Protein AF-A0A1D1VHW1-F1 (afdb_monomer_lite)

Organism: Ramazzottius varieornatus (NCBI:txid947166)

Radius of gyration: 21.71 Å; chains: 1; bounding box: 51×46×64 Å

Sequence (242 aa):
MSKKMPEGGLAEHAKSSCIQTLQPAMPLALEVLYVRNVVSADLQPKVAMMVDDIKAGFAELLREPTWMDNVTISLVLRALFDPDSVLRVWWTNATTQAFVQPAQGFVDQCATFCVPEGCLNGELTLGENIADNGGIKAAYKVAINNQNTDTLSSIESAHQEFEVSLPGFPDLSAEQMFFLSAGHIWCGSYRTDVQQLRLFNNVSSPPKYRVNGPLSNMPEFAEAFNCPLGSNMNPAKKISVW

InterPro domains:
  IPR000718 Peptidase M13 [PS51885] (1-242)
  IPR000718 Peptidase M13 [PTHR11733] (81-237)
  IPR008753 Peptidase M13, N-terminal domain [PF05649] (15-73)
  IPR018497 Peptidase M13, C-terminal domain [PF01431] (81-239)
  IPR024079 Metallopeptidase, catalytic domain superfamily [G3DSA:3.40.390.10] (77-242)
  IPR042089 Peptidase M13, domain 2 [G3DSA:1.10.1380.10] (6-76)

Secondary structure (DSSP, 8-state):
---PPPTTHHHHHHHHHHHHHHHHHSHHHHHHHHHHHHS-TTHHHHHHHHHHHHHHHHHHHTTS-TTS-HHHHHHHHHHHH-TT---S--S-HHHHHHHHHHHHHHHHHHHT-EETTEE--HHHHHHHHHHHHHHHHHHHIIIIIGGGSGGGGGGTTTTT-TT---TT-TT--HHHHHHHHHHHTT-----HHHHHHHHHH-SSPPHHHHHHHHHHT-HHHHHHTTPPTTSTTS-SS-----

Foldseek 3Di:
DDDDDPPVVVVVVVVVVVCVVCCVVPVPVVVVVCCVPPNDPVVVVVVVLVLVLLLVLLLVVLPPDPQADPQLSVLVNCCSVPVVDDDPDRGDPSSVVSLVVLLVVQQVLQQPDADPLGGARSVLQSVVLQVLQSSLSSVCCSQPVCLPPCSCVVPVVCNVPQCPCDVVRNPAHSLRVSLVVVLVVLPDDDDSVVVNVCSVHPNHDRSVCSNQLNQLLDPSSCVRVVPDECPSSPDPDHGHSD

pLDDT: mean 85.25, std 16.89, range [34.47, 98.06]

Structure (mmCIF, N/CA/C/O backbone):
data_AF-A0A1D1VHW1-F1
#
_entry.id   AF-A0A1D1VHW1-F1
#
loop_
_atom_site.group_PDB
_atom_site.id
_atom_site.type_symbol
_atom_site.label_atom_id
_atom_site.label_alt_id
_atom_site.label_comp_id
_atom_site.label_asym_id
_atom_site.label_entity_id
_atom_site.label_seq_id
_atom_site.pdbx_PDB_ins_code
_atom_site.Cartn_x
_atom_site.Cartn_y
_atom_site.Cartn_z
_atom_site.occupancy
_atom_site.B_iso_or_equiv
_atom_site.auth_seq_id
_atom_site.auth_comp_id
_atom_site.auth_asym_id
_atom_site.auth_atom_id
_atom_site.pdbx_PDB_model_num
ATOM 1 N N . MET A 1 1 ? 11.199 -17.681 -38.580 1.00 34.47 1 MET A N 1
ATOM 2 C CA . MET A 1 1 ? 12.330 -16.771 -38.862 1.00 34.47 1 MET A CA 1
ATOM 3 C C . MET A 1 1 ? 12.962 -16.384 -37.533 1.00 34.47 1 MET A C 1
ATOM 5 O O . MET A 1 1 ? 12.359 -15.613 -36.797 1.00 34.47 1 MET A O 1
ATOM 9 N N . SER A 1 2 ? 14.106 -16.976 -37.177 1.00 38.62 2 SER A N 1
ATOM 10 C CA . SER A 1 2 ? 14.845 -16.593 -35.967 1.00 38.62 2 SER A CA 1
ATOM 11 C C . SER A 1 2 ? 15.300 -15.146 -36.089 1.00 38.62 2 SER A C 1
ATOM 13 O O . SER A 1 2 ? 16.128 -14.831 -36.944 1.00 38.62 2 SER A O 1
ATOM 15 N N . LYS A 1 3 ? 14.772 -14.262 -35.239 1.00 45.34 3 LYS A N 1
ATOM 16 C CA . LYS A 1 3 ? 15.394 -12.957 -35.011 1.00 45.34 3 LYS A CA 1
ATOM 17 C C . LYS A 1 3 ? 16.774 -13.224 -34.407 1.00 45.34 3 LYS A C 1
ATOM 19 O O . LYS A 1 3 ? 16.866 -13.696 -33.277 1.00 45.34 3 LYS A O 1
ATOM 24 N N . LYS A 1 4 ? 17.837 -12.972 -35.178 1.00 43.81 4 LYS A N 1
ATOM 25 C CA . LYS A 1 4 ? 19.200 -12.871 -34.644 1.00 43.81 4 LYS A CA 1
ATOM 26 C C . LYS A 1 4 ? 19.188 -11.816 -33.534 1.00 43.81 4 LYS A C 1
ATOM 28 O O . LYS A 1 4 ? 18.706 -10.706 -33.761 1.00 43.81 4 LYS A O 1
ATOM 33 N N . MET A 1 5 ? 19.690 -12.172 -32.352 1.00 45.47 5 MET A N 1
ATOM 34 C CA . MET A 1 5 ? 19.997 -11.191 -31.310 1.00 45.47 5 MET A CA 1
ATOM 35 C C . MET A 1 5 ? 21.045 -10.204 -31.855 1.00 45.47 5 MET A C 1
ATOM 37 O O . MET A 1 5 ? 21.988 -10.654 -32.511 1.00 45.47 5 MET A O 1
ATOM 41 N N . PRO A 1 6 ? 20.895 -8.888 -31.622 1.00 48.75 6 PRO A N 1
ATOM 42 C CA . PRO A 1 6 ? 21.901 -7.905 -32.017 1.00 48.75 6 PRO A CA 1
ATOM 43 C C . PRO A 1 6 ? 23.235 -8.198 -31.315 1.00 48.75 6 PRO A C 1
ATOM 45 O O . PRO A 1 6 ? 23.253 -8.620 -30.160 1.00 48.75 6 PRO A O 1
ATOM 48 N N . GLU A 1 7 ? 24.351 -7.974 -32.011 1.00 49.06 7 GLU A N 1
ATOM 49 C CA . GLU A 1 7 ? 25.700 -8.428 -31.624 1.00 49.06 7 GLU A CA 1
ATOM 50 C C . GLU A 1 7 ? 26.223 -7.850 -30.287 1.00 49.06 7 GLU A C 1
ATOM 52 O O . GLU A 1 7 ? 27.135 -8.419 -29.695 1.00 49.06 7 GLU A O 1
ATOM 57 N N . GLY A 1 8 ? 25.597 -6.800 -29.735 1.00 50.12 8 GLY A N 1
ATOM 58 C CA . GLY A 1 8 ? 25.861 -6.294 -28.373 1.00 50.12 8 GLY A CA 1
ATOM 59 C C . GLY A 1 8 ? 25.080 -7.000 -27.252 1.00 50.12 8 GLY A C 1
ATOM 60 O O . GLY A 1 8 ? 25.497 -6.985 -26.095 1.00 50.12 8 GLY A O 1
ATOM 61 N N . GLY A 1 9 ? 23.980 -7.679 -27.585 1.00 49.22 9 GLY A N 1
ATOM 62 C CA . GLY A 1 9 ? 23.096 -8.321 -26.612 1.00 49.22 9 GLY A CA 1
ATOM 63 C C . GLY A 1 9 ? 23.687 -9.580 -25.983 1.00 49.22 9 GLY A C 1
ATOM 64 O O . GLY A 1 9 ? 23.347 -9.904 -24.854 1.00 49.22 9 GLY A O 1
ATOM 65 N N . LEU A 1 10 ? 24.603 -10.281 -26.663 1.00 48.94 10 LEU A N 1
ATOM 66 C CA . LEU A 1 10 ? 25.228 -11.491 -26.114 1.00 48.94 10 LEU A CA 1
ATOM 67 C C . LEU A 1 10 ? 26.169 -11.178 -24.938 1.00 48.94 10 LEU A C 1
ATOM 69 O O . LEU A 1 10 ? 26.184 -11.908 -23.950 1.00 48.94 10 LEU A O 1
ATOM 73 N N . ALA A 1 11 ? 26.935 -10.087 -25.030 1.00 56.31 11 ALA A N 1
ATOM 74 C CA . ALA A 1 11 ? 27.882 -9.681 -23.993 1.00 56.31 11 ALA A CA 1
ATOM 75 C C . ALA A 1 11 ? 27.173 -9.085 -22.767 1.00 56.31 11 ALA A C 1
ATOM 77 O O . ALA A 1 11 ? 27.555 -9.376 -21.634 1.00 56.31 11 ALA A O 1
ATOM 78 N N . GLU A 1 12 ? 26.118 -8.290 -22.970 1.00 59.72 12 GLU A N 1
ATOM 79 C CA . GLU A 1 12 ? 25.275 -7.807 -21.868 1.00 59.72 12 GLU A CA 1
ATOM 80 C C . GLU A 1 12 ? 24.476 -8.936 -21.214 1.00 59.72 12 GLU A C 1
ATOM 82 O O . GLU A 1 12 ? 24.389 -8.996 -19.988 1.00 59.72 12 GLU A O 1
ATOM 87 N N . HIS A 1 13 ? 23.971 -9.886 -22.004 1.00 63.12 13 HIS A N 1
ATOM 88 C CA . HIS A 1 13 ? 23.289 -11.065 -21.481 1.00 63.12 13 HIS A CA 1
ATOM 89 C C . HIS A 1 13 ? 24.234 -11.954 -20.661 1.00 63.12 13 HIS A C 1
ATOM 91 O O . HIS A 1 13 ? 23.874 -12.378 -19.566 1.00 63.12 13 HIS A O 1
ATOM 97 N N . ALA A 1 14 ? 25.471 -12.162 -21.125 1.00 63.69 14 ALA A N 1
ATOM 98 C CA . ALA A 1 14 ? 26.490 -12.886 -20.368 1.00 63.69 14 ALA A CA 1
ATOM 99 C C . ALA A 1 14 ? 26.850 -12.171 -19.052 1.00 63.69 14 ALA A C 1
ATOM 101 O O . ALA A 1 14 ? 26.920 -12.814 -18.007 1.00 63.69 14 ALA A O 1
ATOM 102 N N . LYS A 1 15 ? 27.005 -10.837 -19.062 1.00 74.19 15 LYS A N 1
ATOM 103 C CA . LYS A 1 15 ? 27.231 -10.042 -17.838 1.00 74.19 15 LYS A CA 1
ATOM 104 C C . LYS A 1 15 ? 26.062 -10.154 -16.857 1.00 74.19 15 LYS A C 1
ATOM 106 O O . LYS A 1 15 ? 26.287 -10.392 -15.673 1.00 74.19 15 LYS A O 1
ATOM 111 N N . SER A 1 16 ? 24.828 -10.032 -17.346 1.00 80.81 16 SER A N 1
ATOM 112 C CA . SER A 1 16 ? 23.614 -10.177 -16.535 1.00 80.81 16 SER A CA 1
ATOM 113 C C . SER A 1 16 ? 23.504 -11.581 -15.927 1.00 80.81 16 SER A C 1
ATOM 115 O O . SER A 1 16 ? 23.264 -11.713 -14.729 1.00 80.81 16 SER A O 1
ATOM 117 N N . SER A 1 17 ? 23.792 -12.625 -16.708 1.00 83.62 17 SER A N 1
ATOM 118 C CA . SER A 1 17 ? 23.796 -14.016 -16.241 1.00 83.62 17 SER A CA 1
ATOM 119 C C . SER A 1 17 ? 24.867 -14.280 -15.175 1.00 83.62 17 SER A C 1
ATOM 121 O O . SER A 1 17 ? 24.608 -14.997 -14.206 1.00 83.62 17 SER A O 1
ATOM 123 N N . CYS A 1 18 ? 26.063 -13.697 -15.316 1.00 87.25 18 CYS A N 1
ATOM 124 C CA . CYS A 1 18 ? 27.107 -13.792 -14.296 1.00 87.25 18 CYS A CA 1
ATOM 125 C C . CYS A 1 18 ? 26.665 -13.127 -12.989 1.00 87.25 18 CYS A C 1
ATOM 127 O O . CYS A 1 18 ? 26.816 -13.727 -11.929 1.00 87.25 18 CYS A O 1
ATOM 129 N N . ILE A 1 19 ? 26.067 -11.931 -13.050 1.00 85.50 19 ILE A N 1
ATOM 130 C CA . ILE A 1 19 ? 25.538 -11.244 -11.860 1.00 85.50 19 ILE A CA 1
ATOM 131 C C . ILE A 1 19 ? 24.442 -12.083 -11.194 1.00 85.50 19 ILE A C 1
ATOM 133 O O . ILE A 1 19 ? 24.498 -12.292 -9.987 1.00 85.50 19 ILE A O 1
ATOM 137 N N . GLN A 1 20 ? 23.509 -12.643 -11.969 1.00 86.69 20 GLN A N 1
ATOM 138 C CA . GLN A 1 20 ? 22.454 -13.524 -11.446 1.00 86.69 20 GLN A CA 1
ATOM 139 C C . GLN A 1 20 ? 23.001 -14.792 -10.777 1.00 86.69 20 GLN A C 1
ATOM 141 O O . GLN A 1 20 ? 22.363 -15.327 -9.877 1.00 86.69 20 GLN A O 1
ATOM 146 N N . THR A 1 21 ? 24.182 -15.262 -11.186 1.00 88.81 21 THR A N 1
ATOM 147 C CA . THR A 1 21 ? 24.862 -16.402 -10.552 1.00 88.81 21 THR A CA 1
ATOM 148 C C . THR A 1 21 ? 25.616 -15.979 -9.290 1.00 88.81 21 THR A C 1
ATOM 150 O O . THR A 1 21 ? 25.597 -16.682 -8.282 1.00 88.81 21 THR A O 1
ATOM 153 N N . LEU A 1 22 ? 26.279 -14.820 -9.329 1.00 87.75 22 LEU A N 1
ATOM 154 C CA . LEU A 1 22 ? 27.080 -14.299 -8.221 1.00 87.75 22 LEU A CA 1
ATOM 155 C C . LEU A 1 22 ? 26.222 -13.803 -7.061 1.00 87.75 22 LEU A C 1
ATOM 157 O O . LEU A 1 22 ? 26.608 -13.987 -5.913 1.00 87.75 22 LEU A O 1
ATOM 161 N N . GLN A 1 23 ? 25.069 -13.200 -7.344 1.00 90.00 23 GLN A N 1
ATOM 162 C CA . GLN A 1 23 ? 24.188 -12.628 -6.332 1.00 90.00 23 GLN A CA 1
ATOM 163 C C . GLN A 1 23 ? 23.759 -13.648 -5.257 1.00 90.00 23 GLN A C 1
ATOM 165 O O . GLN A 1 23 ? 23.944 -13.346 -4.083 1.00 90.00 23 GLN A O 1
ATOM 170 N N . PRO A 1 24 ? 23.270 -14.862 -5.582 1.00 91.88 24 PRO A N 1
ATOM 171 C CA . PRO A 1 24 ? 22.982 -15.868 -4.559 1.00 91.88 24 PRO A CA 1
ATOM 172 C C . PRO A 1 24 ? 24.242 -16.536 -3.982 1.00 91.88 24 PRO A C 1
ATOM 174 O O . PRO A 1 24 ? 24.204 -17.007 -2.849 1.00 91.88 24 PRO A O 1
ATOM 177 N N . ALA A 1 25 ? 25.354 -16.599 -4.725 1.00 94.56 25 ALA A N 1
ATOM 178 C CA . ALA A 1 25 ? 26.571 -17.292 -4.288 1.00 94.56 25 ALA A CA 1
ATOM 179 C C . ALA A 1 25 ? 27.441 -16.462 -3.326 1.00 94.56 25 ALA A C 1
ATOM 181 O O . ALA A 1 25 ? 28.075 -17.013 -2.428 1.00 94.56 25 ALA A O 1
ATOM 182 N N . MET A 1 26 ? 27.499 -15.143 -3.522 1.00 93.81 26 MET A N 1
ATOM 183 C CA . MET A 1 26 ? 28.311 -14.204 -2.741 1.00 93.81 26 MET A CA 1
ATOM 184 C C . MET A 1 26 ? 27.563 -12.878 -2.491 1.00 93.81 26 MET A C 1
ATOM 186 O O . MET A 1 26 ? 28.084 -11.812 -2.840 1.00 93.81 26 MET A O 1
ATOM 190 N N . PRO A 1 27 ? 26.365 -12.911 -1.875 1.00 93.44 27 PRO A N 1
ATOM 191 C CA . PRO A 1 27 ? 25.514 -11.728 -1.718 1.00 93.44 27 PRO A CA 1
ATOM 192 C C . PRO A 1 27 ? 26.231 -10.596 -0.976 1.00 93.44 27 PRO A C 1
ATOM 194 O O . PRO A 1 27 ? 26.344 -9.496 -1.505 1.00 93.44 27 PRO A O 1
ATOM 197 N N . LEU A 1 28 ? 26.845 -10.890 0.176 1.00 94.62 28 LEU A N 1
ATOM 198 C CA . LEU A 1 28 ? 27.530 -9.884 0.998 1.00 94.62 28 LEU A CA 1
ATOM 199 C C . LEU A 1 28 ? 28.700 -9.206 0.272 1.00 94.62 28 LEU A C 1
ATOM 201 O O . LEU A 1 28 ? 28.900 -8.000 0.399 1.00 94.62 28 LEU A O 1
ATOM 205 N N . ALA A 1 29 ? 29.492 -9.965 -0.492 1.00 92.38 29 ALA A N 1
ATOM 206 C CA . ALA A 1 29 ? 30.630 -9.399 -1.214 1.00 92.38 29 ALA A CA 1
ATOM 207 C C . ALA A 1 29 ? 30.160 -8.452 -2.327 1.00 92.38 29 ALA A C 1
ATOM 209 O O . ALA A 1 29 ? 30.725 -7.369 -2.498 1.00 92.38 29 ALA A O 1
ATOM 210 N N . LEU A 1 30 ? 29.108 -8.844 -3.054 1.00 91.00 30 LEU A N 1
ATOM 211 C CA . LEU A 1 30 ? 28.506 -8.017 -4.095 1.00 91.00 30 LEU A CA 1
ATOM 212 C C . LEU A 1 30 ? 27.840 -6.766 -3.504 1.00 91.00 30 LEU A C 1
ATOM 214 O O . LEU A 1 30 ? 28.031 -5.672 -4.030 1.00 91.00 30 LEU A O 1
ATOM 218 N N . GLU A 1 31 ? 27.129 -6.902 -2.386 1.00 90.69 31 GLU A N 1
ATOM 219 C CA . GLU A 1 31 ? 26.475 -5.797 -1.679 1.00 90.69 31 GLU A CA 1
ATOM 220 C C . GLU A 1 31 ? 27.479 -4.772 -1.146 1.00 90.69 31 GLU A C 1
ATOM 222 O O . GLU A 1 31 ? 27.293 -3.576 -1.351 1.00 90.69 31 GLU A O 1
ATOM 227 N N . VAL A 1 32 ? 28.586 -5.205 -0.531 1.00 93.19 32 VAL A N 1
ATOM 228 C CA . VAL A 1 32 ? 29.631 -4.283 -0.051 1.00 93.19 32 VAL A CA 1
ATOM 229 C C . VAL A 1 32 ? 30.234 -3.484 -1.206 1.00 93.19 32 VAL A C 1
ATOM 231 O O . VAL A 1 32 ? 30.467 -2.281 -1.068 1.00 93.19 32 VAL A O 1
ATOM 234 N N . LEU A 1 33 ? 30.484 -4.130 -2.350 1.00 91.88 33 LEU A N 1
ATOM 235 C CA . LEU A 1 33 ? 30.956 -3.438 -3.550 1.00 91.88 33 LEU A CA 1
ATOM 236 C C . LEU A 1 33 ? 29.902 -2.464 -4.080 1.00 91.88 33 LEU A C 1
ATOM 238 O O . LEU A 1 33 ? 30.251 -1.347 -4.451 1.00 91.88 33 LEU A O 1
ATOM 242 N N . TYR A 1 34 ? 28.632 -2.856 -4.095 1.00 90.75 34 TYR A N 1
ATOM 243 C CA . TYR A 1 34 ? 27.545 -2.000 -4.552 1.00 90.75 34 TYR A CA 1
ATOM 244 C C . TYR A 1 34 ? 27.392 -0.759 -3.666 1.00 90.75 34 TYR A C 1
ATOM 246 O O . TYR A 1 34 ? 27.467 0.363 -4.162 1.00 90.75 34 TYR A O 1
ATOM 254 N N . VAL A 1 35 ? 27.269 -0.940 -2.349 1.00 91.50 35 VAL A N 1
ATOM 255 C CA . VAL A 1 35 ? 27.074 0.155 -1.389 1.00 91.50 35 VAL A CA 1
ATOM 256 C C . VAL A 1 35 ? 28.224 1.155 -1.457 1.00 91.50 35 VAL A C 1
ATOM 258 O O . VAL A 1 35 ? 27.979 2.351 -1.550 1.00 91.50 35 VAL A O 1
ATOM 261 N N . ARG A 1 36 ? 29.476 0.684 -1.495 1.00 90.06 36 ARG A N 1
ATOM 262 C CA . ARG A 1 36 ? 30.653 1.570 -1.532 1.00 90.06 36 ARG A CA 1
ATOM 263 C C . ARG A 1 36 ? 30.761 2.417 -2.797 1.00 90.06 36 ARG A C 1
ATOM 265 O O . ARG A 1 36 ? 31.369 3.479 -2.740 1.00 90.06 36 ARG A O 1
ATOM 272 N N . ASN A 1 37 ? 30.250 1.927 -3.926 1.00 90.81 37 ASN A N 1
ATOM 273 C CA . ASN A 1 37 ? 30.443 2.577 -5.224 1.00 90.81 37 ASN A CA 1
ATOM 274 C C . ASN A 1 37 ? 29.196 3.308 -5.738 1.00 90.81 37 ASN A C 1
ATOM 276 O O . ASN A 1 37 ? 29.330 4.183 -6.587 1.00 90.81 37 ASN A O 1
ATOM 280 N N . VAL A 1 38 ? 28.000 2.934 -5.274 1.00 91.56 38 VAL A N 1
ATOM 281 C CA . VAL A 1 38 ? 26.723 3.416 -5.828 1.00 91.56 38 VAL A CA 1
ATOM 282 C C . VAL A 1 38 ? 25.906 4.200 -4.804 1.00 91.56 38 VAL A C 1
ATOM 284 O O . VAL A 1 38 ? 25.222 5.152 -5.174 1.00 91.56 38 VAL A O 1
ATOM 287 N N . VAL A 1 39 ? 25.952 3.823 -3.523 1.00 88.75 39 VAL A N 1
ATOM 288 C CA . VAL A 1 39 ? 25.083 4.418 -2.500 1.00 88.75 39 VAL A CA 1
ATOM 289 C C . VAL A 1 39 ? 25.782 5.610 -1.856 1.00 88.75 39 VAL A C 1
ATOM 291 O O . VAL A 1 39 ? 26.844 5.474 -1.252 1.00 88.75 39 VAL A O 1
ATOM 294 N N . SER A 1 40 ? 25.167 6.789 -1.967 1.00 89.88 40 SER A N 1
ATOM 295 C CA . SER A 1 40 ? 25.684 7.998 -1.329 1.00 89.88 40 SER A CA 1
ATOM 296 C C . SER A 1 40 ? 25.546 7.930 0.194 1.00 89.88 40 SER A C 1
ATOM 298 O O . SER A 1 40 ? 24.520 7.491 0.718 1.00 89.88 40 SER A O 1
ATOM 300 N N . ALA A 1 41 ? 26.569 8.396 0.913 1.00 86.88 41 ALA A N 1
ATOM 301 C CA . ALA A 1 41 ? 26.616 8.339 2.375 1.00 86.88 41 ALA A CA 1
ATOM 302 C C . ALA A 1 41 ? 25.535 9.204 3.056 1.00 86.88 41 ALA A C 1
ATOM 304 O O . ALA A 1 41 ? 25.131 8.907 4.177 1.00 86.88 41 ALA A O 1
ATOM 305 N N . ASP A 1 42 ? 25.033 10.245 2.385 1.00 87.12 42 ASP A N 1
ATOM 306 C CA . ASP A 1 42 ? 23.970 11.118 2.899 1.00 87.12 42 ASP A CA 1
ATOM 307 C C . ASP A 1 42 ? 22.562 10.512 2.771 1.00 87.12 42 ASP A C 1
ATOM 309 O O . ASP A 1 42 ? 21.613 11.047 3.346 1.00 87.12 42 ASP A O 1
ATOM 313 N N . LEU A 1 43 ? 22.405 9.394 2.051 1.00 86.38 43 LEU A N 1
ATOM 314 C CA . LEU A 1 43 ? 21.102 8.761 1.843 1.00 86.38 43 LEU A CA 1
ATOM 315 C C . LEU A 1 43 ? 20.603 8.040 3.100 1.00 86.38 43 LEU A C 1
ATOM 317 O O . LEU A 1 43 ? 19.418 8.104 3.418 1.00 86.38 43 LEU A O 1
ATOM 321 N N . GLN A 1 44 ? 21.499 7.373 3.832 1.00 85.44 44 GLN A N 1
ATOM 322 C CA . GLN A 1 44 ? 21.142 6.599 5.022 1.00 85.44 44 GLN A CA 1
ATOM 323 C C . GLN A 1 44 ? 20.400 7.428 6.090 1.00 85.44 44 GLN A C 1
ATOM 325 O O . GLN A 1 44 ? 19.323 6.991 6.500 1.00 85.44 44 GLN A O 1
ATOM 330 N N . PRO A 1 45 ? 20.898 8.600 6.542 1.00 85.88 45 PRO A N 1
ATOM 331 C CA . PRO A 1 45 ? 20.183 9.392 7.543 1.00 85.88 45 PRO A CA 1
ATOM 332 C C . PRO A 1 45 ? 18.832 9.909 7.031 1.00 85.88 45 PRO A C 1
ATOM 334 O O . PRO A 1 45 ? 17.864 9.899 7.783 1.00 85.88 45 PRO A O 1
ATOM 337 N N . LYS A 1 46 ? 18.727 10.281 5.747 1.00 84.25 46 LYS A N 1
ATOM 338 C CA . LYS A 1 46 ? 17.460 10.731 5.142 1.00 84.25 46 LYS A CA 1
ATOM 339 C C . LYS A 1 46 ? 16.410 9.620 5.130 1.00 84.25 46 LYS A C 1
ATOM 341 O O . LYS A 1 46 ? 15.271 9.846 5.516 1.00 84.25 46 LYS A O 1
ATOM 346 N N . VAL A 1 47 ? 16.800 8.405 4.736 1.00 86.06 47 VAL A N 1
ATOM 347 C CA . VAL A 1 47 ? 15.899 7.242 4.748 1.00 86.06 47 VAL A CA 1
ATOM 348 C C . VAL A 1 47 ? 15.489 6.880 6.174 1.00 86.06 47 VAL A C 1
ATOM 350 O O . VAL A 1 47 ? 14.327 6.562 6.396 1.00 86.06 47 VAL A O 1
ATOM 353 N N . ALA A 1 48 ? 16.405 6.957 7.144 1.00 86.81 48 ALA A N 1
ATOM 354 C CA . ALA A 1 48 ? 16.073 6.716 8.548 1.00 86.81 48 ALA A CA 1
ATOM 355 C C . ALA A 1 48 ? 15.002 7.698 9.055 1.00 86.81 48 ALA A C 1
ATOM 357 O O . ALA A 1 48 ? 14.014 7.257 9.632 1.00 86.81 48 ALA A O 1
ATOM 358 N N . MET A 1 49 ? 15.143 8.992 8.745 1.00 84.69 49 MET A N 1
ATOM 359 C CA . MET A 1 49 ? 14.127 10.001 9.070 1.00 84.69 49 MET A CA 1
ATOM 360 C C . MET A 1 49 ? 12.776 9.689 8.417 1.00 84.69 49 MET A C 1
ATOM 362 O O . MET A 1 49 ? 11.763 9.653 9.106 1.00 84.69 49 MET A O 1
ATOM 366 N N . MET A 1 50 ? 12.757 9.362 7.119 1.00 86.88 50 MET A N 1
ATOM 367 C CA . MET A 1 50 ? 11.516 8.982 6.429 1.00 86.88 50 MET A CA 1
ATOM 368 C C . MET A 1 50 ? 10.846 7.760 7.070 1.00 86.88 50 MET A C 1
ATOM 370 O O . MET A 1 50 ? 9.623 7.696 7.154 1.00 86.88 50 MET A O 1
ATOM 374 N N . VAL A 1 51 ? 11.626 6.772 7.520 1.00 89.75 51 VAL A N 1
ATOM 375 C CA . VAL A 1 51 ? 11.088 5.597 8.221 1.00 89.75 51 VAL A CA 1
ATOM 376 C C . VAL A 1 51 ? 10.436 6.003 9.541 1.00 89.75 51 VAL A C 1
ATOM 378 O O . VAL A 1 51 ? 9.350 5.509 9.848 1.00 89.75 51 VAL A O 1
ATOM 381 N N . ASP A 1 52 ? 11.060 6.897 10.305 1.00 87.50 52 ASP A N 1
ATOM 382 C CA . ASP A 1 52 ? 10.504 7.388 11.566 1.00 87.50 52 ASP A CA 1
ATOM 383 C C . ASP A 1 52 ? 9.226 8.211 11.344 1.00 87.50 52 ASP A C 1
ATOM 385 O O . ASP A 1 52 ? 8.240 8.008 12.059 1.00 87.50 52 ASP A O 1
ATOM 389 N N . ASP A 1 53 ? 9.182 9.034 10.296 1.00 86.25 53 ASP A N 1
ATOM 390 C CA . ASP A 1 53 ? 7.977 9.773 9.913 1.00 86.25 53 ASP A CA 1
ATOM 391 C C . ASP A 1 53 ? 6.833 8.823 9.532 1.00 86.25 53 ASP A C 1
ATOM 393 O O . ASP A 1 53 ? 5.705 8.975 10.004 1.00 86.25 53 ASP A O 1
ATOM 397 N N . ILE A 1 54 ? 7.110 7.787 8.733 1.00 90.56 54 ILE A N 1
ATOM 398 C CA . ILE A 1 54 ? 6.108 6.778 8.360 1.00 90.56 54 ILE A CA 1
ATOM 399 C C . ILE A 1 54 ? 5.618 5.999 9.583 1.00 90.56 54 ILE A C 1
ATOM 401 O O . ILE A 1 54 ? 4.419 5.731 9.689 1.00 90.56 54 ILE A O 1
ATOM 405 N N . LYS A 1 55 ? 6.498 5.667 10.537 1.00 90.06 55 LYS A N 1
ATOM 406 C CA . LYS A 1 55 ? 6.081 5.065 11.814 1.00 90.06 55 LYS A CA 1
ATOM 407 C C . LYS A 1 55 ? 5.155 5.999 12.589 1.00 90.06 55 LYS A C 1
ATOM 409 O O . LYS A 1 55 ? 4.154 5.531 13.128 1.00 90.06 55 LYS A O 1
ATOM 414 N N . ALA A 1 56 ? 5.442 7.299 12.628 1.00 87.00 56 ALA A N 1
ATOM 415 C CA . ALA A 1 56 ? 4.559 8.278 13.253 1.00 87.00 56 ALA A CA 1
ATOM 416 C C . ALA A 1 56 ? 3.196 8.347 12.542 1.00 87.00 56 ALA A C 1
ATOM 418 O O . ALA A 1 56 ? 2.163 8.236 13.200 1.00 87.00 56 ALA A O 1
ATOM 419 N N . GLY A 1 57 ? 3.180 8.408 11.207 1.00 88.25 57 GLY A N 1
ATOM 420 C CA . GLY A 1 57 ? 1.945 8.376 10.418 1.00 88.25 57 GLY A CA 1
ATOM 421 C C . GLY A 1 57 ? 1.116 7.114 10.674 1.00 88.25 57 GLY A C 1
ATOM 422 O O . GLY A 1 57 ? -0.091 7.191 10.903 1.00 88.25 57 GLY A O 1
ATOM 423 N N . PHE A 1 58 ? 1.763 5.947 10.731 1.00 90.75 58 PHE A N 1
ATOM 424 C CA . PHE A 1 58 ? 1.096 4.685 11.050 1.00 90.75 58 PHE A CA 1
ATOM 425 C C . PHE A 1 58 ? 0.567 4.649 12.494 1.00 90.75 58 PHE A C 1
ATOM 427 O O . PHE A 1 58 ? -0.523 4.140 12.742 1.00 90.75 58 PHE A O 1
ATOM 434 N N . ALA A 1 59 ? 1.292 5.232 13.453 1.00 90.12 59 ALA A N 1
ATOM 435 C CA . ALA A 1 59 ? 0.836 5.352 14.837 1.00 90.12 59 ALA A CA 1
ATOM 436 C C . ALA A 1 59 ? -0.454 6.174 14.968 1.00 90.12 59 ALA A C 1
ATOM 438 O O . ALA A 1 59 ? -1.264 5.913 15.860 1.00 90.12 59 ALA A O 1
ATOM 439 N N . GLU A 1 60 ? -0.653 7.165 14.101 1.00 88.31 60 GLU A N 1
ATOM 440 C CA . GLU A 1 60 ? -1.910 7.900 14.048 1.00 88.31 60 GLU A CA 1
ATOM 441 C C . GLU A 1 60 ? -3.029 7.100 13.390 1.00 88.31 60 GLU A C 1
ATOM 443 O O . GLU A 1 60 ? -4.135 7.095 13.925 1.00 88.31 60 GLU A O 1
ATOM 448 N N . LEU A 1 61 ? -2.736 6.399 12.289 1.00 90.38 61 LEU A N 1
ATOM 449 C CA . LEU A 1 61 ? -3.699 5.513 11.629 1.00 90.38 61 LEU A CA 1
ATOM 450 C C . LEU A 1 61 ? -4.256 4.468 12.599 1.00 90.38 61 LEU A C 1
ATOM 452 O O . LEU A 1 61 ? -5.460 4.294 12.683 1.00 90.38 61 LEU A O 1
ATOM 456 N N . LEU A 1 62 ? -3.419 3.877 13.459 1.00 90.94 62 LEU A N 1
ATOM 457 C CA . LEU A 1 62 ? -3.858 2.903 14.472 1.00 90.94 62 LEU A CA 1
ATOM 458 C C . LEU A 1 62 ? -4.942 3.412 15.440 1.00 90.94 62 LEU A C 1
ATOM 460 O O . LEU A 1 62 ? -5.554 2.602 16.134 1.00 90.94 62 LEU A O 1
ATOM 464 N N . ARG A 1 63 ? -5.166 4.728 15.528 1.00 88.19 63 ARG A N 1
ATOM 465 C CA . ARG A 1 63 ? -6.177 5.335 16.407 1.00 88.19 63 ARG A CA 1
ATOM 466 C C . ARG A 1 63 ? -7.507 5.615 15.706 1.00 88.19 63 ARG A C 1
ATOM 468 O O . ARG A 1 63 ? -8.468 5.962 16.386 1.00 88.19 63 ARG A O 1
ATOM 475 N N . GLU A 1 64 ? -7.567 5.504 14.383 1.00 88.94 64 GLU A N 1
ATOM 476 C CA . GLU A 1 64 ? -8.767 5.799 13.592 1.00 88.94 64 GLU A CA 1
ATOM 477 C C . GLU A 1 64 ? -9.806 4.658 13.613 1.00 88.94 64 GLU A C 1
ATOM 479 O O . GLU A 1 64 ? -11.003 4.945 13.736 1.00 88.94 64 GLU A O 1
ATOM 484 N N . PRO A 1 65 ? -9.418 3.368 13.529 1.00 88.81 65 PRO A N 1
ATOM 485 C CA . PRO A 1 65 ? -10.388 2.291 13.475 1.00 88.81 65 PRO A CA 1
ATOM 486 C C . PRO A 1 65 ? -11.084 2.034 14.814 1.00 88.81 65 PRO A C 1
ATOM 488 O O . PRO A 1 65 ? -10.460 1.909 15.862 1.00 88.81 65 PRO A O 1
ATOM 491 N N . THR A 1 66 ? -12.400 1.828 14.763 1.00 89.50 66 THR A N 1
ATOM 492 C CA . THR A 1 66 ? -13.230 1.509 15.939 1.00 89.50 66 THR A CA 1
ATOM 493 C C . THR A 1 66 ? -13.230 0.027 16.320 1.00 89.50 66 THR A C 1
ATOM 495 O O . THR A 1 66 ? -13.791 -0.345 17.350 1.00 89.50 66 THR A O 1
ATOM 498 N N . TRP A 1 67 ? -12.644 -0.833 15.483 1.00 92.44 67 TRP A N 1
ATOM 499 C CA . TRP A 1 67 ? -12.671 -2.288 15.651 1.00 92.44 67 TRP A CA 1
ATOM 500 C C . TRP A 1 67 ? -11.546 -2.820 16.553 1.00 92.44 67 TRP A C 1
ATOM 502 O O . TRP A 1 67 ? -11.628 -3.961 17.006 1.00 92.44 67 TRP A O 1
ATOM 512 N N . MET A 1 68 ? -10.511 -2.016 16.819 1.00 94.00 68 MET A N 1
ATOM 513 C CA . MET A 1 68 ? -9.365 -2.401 17.643 1.00 94.00 68 MET A CA 1
ATOM 514 C C . MET A 1 68 ? -9.493 -1.841 19.062 1.00 94.00 68 MET A C 1
ATOM 516 O O . MET A 1 68 ? -9.801 -0.669 19.260 1.00 94.00 68 MET A O 1
ATOM 520 N N . ASP A 1 69 ? -9.235 -2.675 20.069 1.00 93.56 69 ASP A N 1
ATOM 521 C CA . ASP A 1 69 ? -9.261 -2.241 21.466 1.00 93.56 69 ASP A CA 1
ATOM 522 C C . ASP A 1 69 ? -7.974 -1.502 21.894 1.00 93.56 69 ASP A C 1
ATOM 524 O O . ASP A 1 69 ? -6.882 -1.745 21.377 1.00 93.56 69 ASP A O 1
ATOM 528 N N . ASN A 1 70 ? -8.090 -0.645 22.913 1.00 92.50 70 ASN A N 1
ATOM 529 C CA . ASN A 1 70 ? -6.984 0.182 23.414 1.00 92.50 70 ASN A CA 1
ATOM 530 C C . ASN A 1 70 ? -5.781 -0.616 23.946 1.00 92.50 70 ASN A C 1
ATOM 532 O O . ASN A 1 70 ? -4.658 -0.104 23.926 1.00 92.50 70 ASN A O 1
ATOM 536 N N . VAL A 1 71 ? -5.988 -1.844 24.441 1.00 92.44 71 VAL A N 1
ATOM 537 C CA . VAL A 1 71 ? -4.888 -2.705 24.902 1.00 92.44 71 VAL A CA 1
ATOM 538 C C . VAL A 1 71 ? -4.071 -3.146 23.699 1.00 92.44 71 VAL A C 1
ATOM 540 O O . VAL A 1 71 ? -2.852 -2.977 23.700 1.00 92.44 71 VAL A O 1
ATOM 543 N N . THR A 1 72 ? -4.741 -3.636 22.655 1.00 93.25 72 THR A N 1
ATOM 544 C CA . THR A 1 72 ? -4.083 -4.022 21.406 1.00 93.25 72 THR A CA 1
ATOM 545 C C . THR A 1 72 ? -3.367 -2.821 20.788 1.00 93.25 72 THR A C 1
ATOM 547 O O . THR A 1 72 ? -2.168 -2.922 20.549 1.00 93.25 72 THR A O 1
ATOM 550 N N . ILE A 1 73 ? -4.022 -1.658 20.652 1.00 92.19 73 ILE A N 1
ATOM 551 C CA . ILE A 1 73 ? -3.397 -0.425 20.122 1.00 92.19 73 ILE A CA 1
ATOM 552 C C . ILE A 1 73 ? -2.102 -0.094 20.875 1.00 92.19 73 ILE A C 1
ATOM 554 O O . ILE A 1 73 ? -1.064 0.143 20.260 1.00 92.19 73 ILE A O 1
ATOM 558 N N . SER A 1 74 ? -2.127 -0.130 22.210 1.00 90.56 74 SER A N 1
ATOM 559 C CA . SER A 1 74 ? -0.950 0.175 23.037 1.00 90.56 74 SER A CA 1
ATOM 560 C C . SER A 1 74 ? 0.206 -0.806 22.805 1.00 90.56 74 SER A C 1
ATOM 562 O O . SER A 1 74 ? 1.371 -0.406 22.792 1.00 90.56 74 SER A O 1
ATOM 564 N N . LEU A 1 75 ? -0.102 -2.090 22.599 1.00 90.94 75 LEU A N 1
ATOM 565 C CA . LEU A 1 75 ? 0.891 -3.118 22.290 1.00 90.94 75 LEU A CA 1
ATOM 566 C C . LEU A 1 75 ? 1.468 -2.952 20.879 1.00 90.94 75 LEU A C 1
ATOM 568 O O . LEU A 1 75 ? 2.681 -3.078 20.718 1.00 90.94 75 LEU A O 1
ATOM 572 N N . VAL A 1 76 ? 0.640 -2.615 19.882 1.00 89.88 76 VAL A N 1
ATOM 573 C CA . VAL A 1 76 ? 1.116 -2.322 18.518 1.00 89.88 76 VAL A CA 1
ATOM 574 C C . VAL A 1 76 ? 2.031 -1.105 18.516 1.00 89.88 76 VAL A C 1
ATOM 576 O O . VAL A 1 76 ? 3.115 -1.159 17.945 1.00 89.88 76 VAL A O 1
ATOM 579 N N . LEU A 1 77 ? 1.637 -0.025 19.197 1.00 90.00 77 LEU A N 1
ATOM 580 C CA . LEU A 1 77 ? 2.454 1.184 19.301 1.00 90.00 77 LEU A CA 1
ATOM 581 C C . LEU A 1 77 ? 3.806 0.895 19.951 1.00 90.00 77 LEU A C 1
ATOM 583 O O . LEU A 1 77 ? 4.829 1.383 19.481 1.00 90.00 77 LEU A O 1
ATOM 587 N N . ARG A 1 78 ? 3.833 0.056 20.991 1.00 89.12 78 ARG A N 1
ATOM 588 C CA . ARG A 1 78 ? 5.097 -0.388 21.576 1.00 89.12 78 ARG A CA 1
ATOM 589 C C . ARG A 1 78 ? 5.949 -1.136 20.551 1.00 89.12 78 ARG A C 1
ATOM 591 O O . ARG A 1 78 ? 7.103 -0.774 20.381 1.00 89.12 78 ARG A O 1
ATOM 598 N N . ALA A 1 79 ? 5.383 -2.115 19.848 1.00 88.56 79 ALA A N 1
ATOM 599 C CA . ALA A 1 79 ? 6.111 -2.881 18.834 1.00 88.56 79 ALA A CA 1
ATOM 600 C C . ALA A 1 79 ? 6.640 -2.028 17.675 1.00 88.56 79 ALA A C 1
ATOM 602 O O . ALA A 1 79 ? 7.694 -2.322 17.118 1.00 88.56 79 ALA A O 1
ATOM 603 N N . LEU A 1 80 ? 5.933 -0.955 17.328 1.00 87.56 80 LEU A N 1
ATOM 604 C CA . LEU A 1 80 ? 6.314 -0.059 16.242 1.00 87.56 80 LEU A CA 1
ATOM 605 C C . LEU A 1 80 ? 7.587 0.751 16.551 1.00 87.56 80 LEU A C 1
ATOM 607 O O . LEU A 1 80 ? 8.401 0.994 15.654 1.00 87.56 80 LEU A O 1
ATOM 611 N N . PHE A 1 81 ? 7.765 1.158 17.813 1.00 88.19 81 PHE A N 1
ATOM 612 C CA . PHE A 1 81 ? 8.882 2.004 18.256 1.00 88.19 81 PHE A CA 1
ATOM 613 C C . PHE A 1 81 ? 9.970 1.252 19.037 1.00 88.19 81 PHE A C 1
ATOM 615 O O . PHE A 1 81 ? 11.077 1.764 19.172 1.00 88.19 81 PHE A O 1
ATOM 622 N N . ASP A 1 82 ? 9.683 0.041 19.509 1.00 87.12 82 ASP A N 1
ATOM 623 C CA . ASP A 1 82 ? 10.617 -0.838 20.214 1.00 87.12 82 ASP A CA 1
ATOM 624 C C . ASP A 1 82 ? 10.796 -2.145 19.412 1.00 87.12 82 ASP A C 1
ATOM 626 O O . ASP A 1 82 ? 10.028 -3.098 19.604 1.00 87.12 82 ASP A O 1
ATOM 630 N N . PRO A 1 83 ? 11.778 -2.203 18.488 1.00 72.88 83 PRO A N 1
ATOM 631 C CA . PRO A 1 83 ? 11.996 -3.367 17.627 1.00 72.88 83 PRO A CA 1
ATOM 632 C C . PRO A 1 83 ? 12.447 -4.614 18.405 1.00 72.88 83 PRO A C 1
ATOM 634 O O . PRO A 1 83 ? 12.304 -5.725 17.898 1.00 72.88 83 PRO A O 1
ATOM 637 N N . ASP A 1 84 ? 12.944 -4.444 19.635 1.00 80.06 84 ASP A N 1
ATOM 638 C CA . ASP A 1 84 ? 13.348 -5.541 20.519 1.00 80.06 84 ASP A CA 1
ATOM 639 C C . ASP A 1 84 ? 12.175 -6.081 21.356 1.00 80.06 84 ASP A C 1
ATOM 641 O O . ASP A 1 84 ? 12.317 -7.058 22.103 1.00 80.06 84 ASP A O 1
ATOM 645 N N . SER A 1 85 ? 10.988 -5.476 21.245 1.00 79.75 85 SER A N 1
ATOM 646 C CA . SER A 1 85 ? 9.820 -5.929 21.988 1.00 79.75 85 SER A CA 1
ATOM 647 C C . SER A 1 85 ? 9.330 -7.295 21.488 1.00 79.75 85 SER A C 1
ATOM 649 O O . SER A 1 85 ? 8.791 -7.470 20.397 1.00 79.75 85 SER A O 1
ATOM 651 N N . VAL A 1 86 ? 9.486 -8.318 22.331 1.00 69.31 86 VAL A N 1
ATOM 652 C CA . VAL A 1 86 ? 8.982 -9.666 22.041 1.00 69.31 86 VAL A CA 1
ATOM 653 C C . VAL A 1 86 ? 7.546 -9.792 22.539 1.00 69.31 86 VAL A C 1
ATOM 655 O O . VAL A 1 86 ? 7.302 -10.063 23.718 1.00 69.31 86 VAL A O 1
ATOM 658 N N . LEU A 1 87 ? 6.578 -9.648 21.636 1.00 69.06 87 LEU A N 1
ATOM 659 C CA . LEU A 1 87 ? 5.168 -9.876 21.941 1.00 69.06 87 LEU A CA 1
ATOM 660 C C . LEU A 1 87 ? 4.704 -11.238 21.402 1.00 69.06 87 LEU A C 1
ATOM 662 O O . LEU A 1 87 ? 4.533 -11.420 20.202 1.00 69.06 87 LEU A O 1
ATOM 666 N N . ARG A 1 88 ? 4.482 -12.219 22.288 1.00 65.88 88 ARG A N 1
ATOM 667 C CA . ARG A 1 88 ? 4.047 -13.576 21.880 1.00 65.88 88 ARG A CA 1
ATOM 668 C C . ARG A 1 88 ? 2.556 -13.659 21.538 1.00 65.88 88 ARG A C 1
ATOM 670 O O . ARG A 1 88 ? 2.171 -14.438 20.677 1.00 65.88 88 ARG A O 1
ATOM 677 N N . VAL A 1 89 ? 1.731 -12.865 22.219 1.00 70.56 89 VAL A N 1
ATOM 678 C CA . VAL A 1 89 ? 0.302 -12.661 21.946 1.00 70.56 89 VAL A CA 1
ATOM 679 C C . VAL A 1 89 ? 0.047 -11.183 22.199 1.00 70.56 89 VAL A C 1
ATOM 681 O O . VAL A 1 89 ? 0.206 -10.723 23.327 1.00 70.56 89 VAL A O 1
ATOM 684 N N . TRP A 1 90 ? -0.283 -10.436 21.152 1.00 77.88 90 TRP A N 1
ATOM 685 C CA . TRP A 1 90 ? -0.448 -8.981 21.233 1.00 77.88 90 TRP A CA 1
ATOM 686 C C . TRP A 1 90 ? -1.842 -8.500 20.851 1.00 77.88 90 TRP A C 1
ATOM 688 O O . TRP A 1 90 ? -2.125 -7.317 20.991 1.00 77.88 90 TRP A O 1
ATOM 698 N N . TRP A 1 91 ? -2.711 -9.405 20.399 1.00 90.69 91 TRP A N 1
ATOM 699 C CA . TRP A 1 91 ? -4.110 -9.113 20.107 1.00 90.69 91 TRP A CA 1
ATOM 700 C C . TRP A 1 91 ? -4.997 -9.748 21.159 1.00 90.69 91 TRP A C 1
ATOM 702 O O . TRP A 1 91 ? -4.813 -10.912 21.531 1.00 90.69 91 TRP A O 1
ATOM 712 N N . THR A 1 92 ? -5.996 -9.001 21.614 1.00 91.38 92 THR A N 1
ATOM 713 C CA . THR A 1 92 ? -7.079 -9.605 22.387 1.00 91.38 92 THR A CA 1
ATOM 714 C C . THR A 1 92 ? -7.935 -10.495 21.481 1.00 91.38 92 THR A C 1
ATOM 716 O O . THR A 1 92 ? -7.968 -10.345 20.254 1.00 91.38 92 THR A O 1
ATOM 719 N N . ASN A 1 93 ? -8.680 -11.424 22.082 1.00 92.62 93 ASN A N 1
ATOM 720 C CA . ASN A 1 93 ? -9.630 -12.251 21.335 1.00 92.62 93 ASN A CA 1
ATOM 721 C C . ASN A 1 93 ? -10.718 -11.387 20.666 1.00 92.62 93 ASN A C 1
ATOM 723 O O . ASN A 1 93 ? -11.123 -11.665 19.542 1.00 92.62 93 ASN A O 1
ATOM 727 N N . ALA A 1 94 ? -11.131 -10.296 21.323 1.00 93.00 94 ALA A N 1
ATOM 728 C CA . ALA A 1 94 ? -12.093 -9.347 20.770 1.00 93.00 94 ALA A CA 1
ATOM 729 C C . ALA A 1 94 ? -11.558 -8.680 19.493 1.00 93.00 94 ALA A C 1
ATOM 731 O O . ALA A 1 94 ? -12.221 -8.740 18.463 1.00 93.00 94 ALA A O 1
ATOM 732 N N . THR A 1 95 ? -10.334 -8.138 19.523 1.00 94.94 95 THR A N 1
ATOM 733 C CA . THR A 1 95 ? -9.706 -7.538 18.331 1.00 94.94 95 THR A CA 1
ATOM 734 C C . THR A 1 95 ? -9.476 -8.572 17.227 1.00 94.94 95 THR A C 1
ATOM 736 O O . THR A 1 95 ? -9.726 -8.295 16.057 1.00 94.94 95 THR A O 1
ATOM 739 N N . THR A 1 96 ? -9.077 -9.797 17.585 1.00 93.44 96 THR A N 1
ATOM 740 C CA . THR A 1 96 ? -8.899 -10.895 16.618 1.00 93.44 96 THR A CA 1
ATOM 741 C C . THR A 1 96 ? -10.190 -11.210 15.870 1.00 93.44 96 THR A C 1
ATOM 743 O O . THR A 1 96 ? -10.178 -11.351 14.651 1.00 93.44 96 THR A O 1
ATOM 746 N N . GLN A 1 97 ? -11.316 -11.281 16.581 1.00 94.44 97 GLN A N 1
ATOM 747 C CA . GLN A 1 97 ? -12.623 -11.500 15.961 1.00 94.44 97 GLN A CA 1
ATOM 748 C C . GLN A 1 97 ? -13.075 -10.281 15.149 1.00 94.44 97 GLN A C 1
ATOM 750 O O . GLN A 1 97 ? -13.609 -10.438 14.052 1.00 94.44 97 GLN A O 1
ATOM 755 N N . ALA A 1 98 ? -12.826 -9.072 15.656 1.00 94.62 98 ALA A N 1
ATOM 756 C CA . ALA A 1 98 ? -13.231 -7.830 15.010 1.00 94.62 98 ALA A CA 1
ATOM 757 C C . ALA A 1 98 ? -12.480 -7.560 13.696 1.00 94.62 98 ALA A C 1
ATOM 759 O O . ALA A 1 98 ? -13.069 -7.005 12.774 1.00 94.62 98 ALA A O 1
ATOM 760 N N . PHE A 1 99 ? -11.226 -8.005 13.568 1.00 95.25 99 PHE A N 1
ATOM 761 C CA . PHE A 1 99 ? -10.419 -7.862 12.350 1.00 95.25 99 PHE A CA 1
ATOM 762 C C . PHE A 1 99 ? -10.959 -8.638 11.143 1.00 95.25 99 PHE A C 1
ATOM 764 O O . PHE A 1 99 ? -10.733 -8.239 10.000 1.00 95.25 99 PHE A O 1
ATOM 771 N N . VAL A 1 100 ? -11.694 -9.731 11.374 1.00 95.06 100 VAL A N 1
ATOM 772 C CA . VAL A 1 100 ? -12.210 -10.591 10.296 1.00 95.06 100 VAL A CA 1
ATOM 773 C C . VAL A 1 100 ? -13.077 -9.793 9.322 1.00 95.06 100 VAL A C 1
ATOM 775 O O . VAL A 1 100 ? -12.947 -9.947 8.112 1.00 95.06 100 VAL A O 1
ATOM 778 N N . GLN A 1 101 ? -13.929 -8.901 9.829 1.00 93.44 101 GLN A N 1
ATOM 779 C CA . GLN A 1 101 ? -14.843 -8.122 8.998 1.00 93.44 101 GLN A CA 1
ATOM 780 C C . GLN A 1 101 ? -14.131 -7.122 8.060 1.00 93.44 101 GLN A C 1
ATOM 782 O O . GLN A 1 101 ? -14.403 -7.166 6.856 1.00 93.44 101 GLN A O 1
ATOM 787 N N . PRO A 1 102 ? -13.251 -6.212 8.533 1.00 93.38 102 PRO A N 1
ATOM 788 C CA . PRO A 1 102 ? -12.532 -5.306 7.643 1.00 93.38 102 PRO A CA 1
ATOM 789 C C . PRO A 1 102 ? -11.593 -6.061 6.692 1.00 93.38 102 PRO A C 1
ATOM 791 O O . PRO A 1 102 ? -11.519 -5.697 5.519 1.00 93.38 102 PRO A O 1
ATOM 794 N N . ALA A 1 103 ? -10.960 -7.155 7.136 1.00 96.50 103 ALA A N 1
ATOM 795 C CA . ALA A 1 103 ? -10.136 -8.001 6.272 1.00 96.50 103 ALA A CA 1
ATOM 796 C C . ALA A 1 103 ? -10.955 -8.666 5.150 1.00 96.50 103 ALA A C 1
ATOM 798 O O . ALA A 1 103 ? -10.534 -8.657 3.993 1.00 96.50 103 ALA A O 1
ATOM 799 N N . GLN A 1 104 ? -12.160 -9.161 5.450 1.00 97.25 104 GLN A N 1
ATOM 800 C CA . GLN A 1 104 ? -13.054 -9.727 4.436 1.00 97.25 104 GLN A CA 1
ATOM 801 C C . GLN A 1 104 ? -13.422 -8.696 3.360 1.00 97.25 104 GLN A C 1
ATOM 803 O O . GLN A 1 104 ? -13.511 -9.038 2.186 1.00 97.25 104 GLN A O 1
ATOM 808 N N . GLY A 1 105 ? -13.542 -7.414 3.724 1.00 96.31 105 GLY A N 1
ATOM 809 C CA . GLY A 1 105 ? -13.745 -6.339 2.752 1.00 96.31 105 GLY A CA 1
ATOM 810 C C . GLY A 1 105 ? -12.657 -6.280 1.671 1.00 96.31 105 GLY A C 1
ATOM 811 O O . GLY A 1 105 ? -12.975 -6.033 0.508 1.00 96.31 105 GLY A O 1
ATOM 812 N N . PHE A 1 106 ? -11.395 -6.552 2.028 1.00 97.06 106 PHE A N 1
ATOM 813 C CA . PHE A 1 106 ? -10.284 -6.632 1.071 1.00 97.06 106 PHE A CA 1
ATOM 814 C C . PHE A 1 106 ? -10.361 -7.878 0.196 1.00 97.06 106 PHE A C 1
ATOM 816 O O . PHE A 1 106 ? -10.133 -7.772 -1.011 1.00 97.06 106 PHE A O 1
ATOM 823 N N . VAL A 1 107 ? -10.717 -9.030 0.773 1.00 98.00 107 VAL A N 1
ATOM 824 C CA . VAL A 1 107 ? -10.935 -10.270 0.013 1.00 98.00 107 VAL A CA 1
ATOM 825 C C . VAL A 1 107 ? -12.007 -10.047 -1.054 1.00 98.00 107 VAL A C 1
ATOM 827 O O . VAL A 1 107 ? -11.770 -10.310 -2.235 1.00 98.00 107 VAL A O 1
ATOM 830 N N . ASP A 1 108 ? -13.146 -9.485 -0.650 1.00 97.12 108 ASP A N 1
ATOM 831 C CA . ASP A 1 108 ? -14.289 -9.244 -1.527 1.00 97.12 108 ASP A CA 1
ATOM 832 C C . ASP A 1 108 ? -13.949 -8.229 -2.623 1.00 97.12 108 ASP A C 1
ATOM 834 O O . ASP A 1 108 ? -14.236 -8.471 -3.795 1.00 97.12 108 ASP A O 1
ATOM 838 N N . GLN A 1 109 ? -13.300 -7.110 -2.272 1.00 96.06 109 GLN A N 1
ATOM 839 C CA . GLN A 1 109 ? -12.881 -6.109 -3.255 1.00 96.06 109 GLN A CA 1
ATOM 840 C C . GLN A 1 109 ? -11.938 -6.729 -4.290 1.00 96.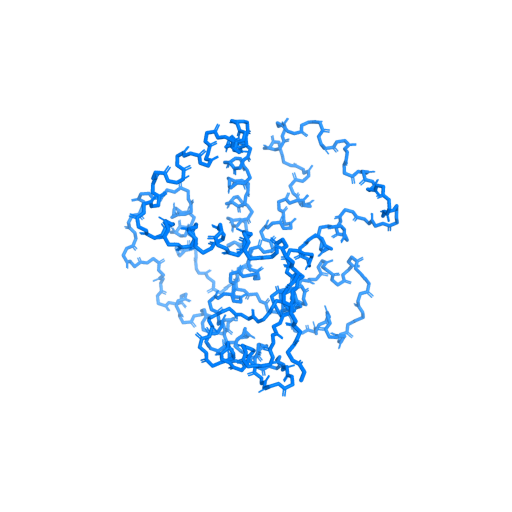06 109 GLN A C 1
ATOM 842 O O . GLN A 1 109 ? -12.158 -6.579 -5.493 1.00 96.06 109 GLN A O 1
ATOM 847 N N . CYS A 1 110 ? -10.911 -7.448 -3.841 1.00 95.81 110 CYS A N 1
ATOM 848 C CA . CYS A 1 110 ? -9.892 -7.985 -4.735 1.00 95.81 110 CYS A CA 1
ATOM 849 C C . CYS A 1 110 ? -10.431 -9.099 -5.633 1.00 95.81 110 CYS A C 1
ATOM 851 O O . CYS A 1 110 ? -10.013 -9.193 -6.783 1.00 95.81 110 CYS A O 1
ATOM 853 N N . ALA A 1 111 ? -11.414 -9.876 -5.175 1.00 96.44 111 ALA A N 1
ATOM 854 C CA . ALA A 1 111 ? -12.086 -10.874 -6.006 1.00 96.44 111 ALA A CA 1
ATOM 855 C C . ALA A 1 111 ? -12.822 -10.267 -7.221 1.00 96.44 111 ALA A C 1
ATOM 857 O O . ALA A 1 111 ? -13.045 -10.961 -8.212 1.00 96.44 111 ALA A O 1
ATOM 858 N N . THR A 1 112 ? -13.167 -8.972 -7.189 1.00 95.81 112 THR A N 1
ATOM 859 C CA . THR A 1 112 ? -13.780 -8.276 -8.341 1.00 95.81 112 THR A CA 1
ATOM 860 C C . THR A 1 112 ? -12.772 -7.845 -9.409 1.00 95.81 112 THR A C 1
ATOM 862 O O . THR A 1 112 ? -13.152 -7.430 -10.507 1.00 95.81 112 THR A O 1
ATOM 865 N N . PHE A 1 113 ? -11.477 -7.921 -9.110 1.00 95.81 113 PHE A N 1
ATOM 866 C CA . PHE A 1 113 ? -10.425 -7.508 -10.021 1.00 95.81 113 PHE A CA 1
ATOM 867 C C . PHE A 1 113 ? -10.073 -8.647 -10.975 1.00 95.81 113 PHE A C 1
ATOM 869 O O . PHE A 1 113 ? -9.629 -9.711 -10.551 1.00 95.81 113 PHE A O 1
ATOM 876 N N . CYS A 1 114 ? -10.246 -8.411 -12.278 1.00 95.88 114 CYS A N 1
ATOM 877 C CA . CYS A 1 114 ? -9.992 -9.413 -13.308 1.00 95.88 114 CYS A CA 1
ATOM 878 C C . CYS A 1 114 ? -9.116 -8.881 -14.442 1.00 95.88 114 CYS A C 1
ATOM 880 O O . CYS A 1 114 ? -9.337 -7.798 -14.987 1.00 95.88 114 CYS A O 1
ATOM 882 N N . VAL A 1 115 ? -8.143 -9.697 -14.828 1.00 94.06 115 VAL A N 1
ATOM 883 C CA . VAL A 1 115 ? -7.372 -9.570 -16.067 1.00 94.06 115 VAL A CA 1
ATOM 884 C C . VAL A 1 115 ? -7.935 -10.554 -17.107 1.00 94.06 115 VAL A C 1
ATOM 886 O O . VAL A 1 115 ? -8.735 -11.418 -16.741 1.00 94.06 115 VAL A O 1
ATOM 889 N N . PRO A 1 116 ? -7.559 -10.466 -18.397 1.00 95.44 116 PRO A N 1
ATOM 890 C CA . PRO A 1 116 ? -8.049 -11.402 -19.416 1.00 95.44 116 PRO A CA 1
ATOM 891 C C . PRO A 1 116 ? -7.853 -12.881 -19.053 1.00 95.44 116 PRO A C 1
ATOM 893 O O . PRO A 1 116 ? -8.655 -13.728 -19.432 1.00 95.44 116 PRO A O 1
ATOM 896 N N . GLU A 1 117 ? -6.796 -13.183 -18.302 1.00 95.25 117 GLU A N 1
ATOM 897 C CA . GLU A 1 117 ? -6.432 -14.523 -17.853 1.00 95.25 117 GLU A CA 1
ATOM 898 C C . GLU A 1 117 ? -7.259 -15.043 -16.661 1.00 95.25 117 GLU A C 1
ATOM 900 O O . GLU A 1 117 ? -7.184 -16.233 -16.360 1.00 95.25 117 GLU A O 1
ATOM 905 N N . GLY A 1 118 ? -8.030 -14.188 -15.979 1.00 96.06 118 GLY A N 1
ATOM 906 C CA . GLY A 1 118 ? -8.847 -14.563 -14.823 1.00 96.06 118 GLY A CA 1
ATOM 907 C C . GLY A 1 118 ? -8.951 -13.475 -13.752 1.00 96.06 118 GLY A C 1
ATOM 908 O O . GLY A 1 118 ? -8.372 -12.393 -13.866 1.00 96.06 118 GLY A O 1
ATOM 909 N N . CYS A 1 119 ? -9.698 -13.774 -12.691 1.00 96.81 119 CYS A N 1
ATOM 910 C CA . CYS A 1 119 ? -9.865 -12.886 -11.541 1.00 96.81 119 CYS A CA 1
ATOM 911 C C . CYS A 1 119 ? -8.860 -13.199 -10.430 1.00 96.81 119 CYS A C 1
ATOM 913 O O . CYS A 1 119 ? -8.379 -14.327 -10.307 1.00 96.81 119 CYS A O 1
ATOM 915 N N . LEU A 1 120 ? -8.519 -12.182 -9.643 1.00 97.06 120 LEU A N 1
ATOM 916 C CA . LEU A 1 120 ? -7.601 -12.306 -8.518 1.00 97.06 120 LEU A CA 1
ATOM 917 C C . LEU A 1 120 ? -8.222 -13.155 -7.402 1.00 97.06 120 LEU A C 1
ATOM 919 O O . LEU A 1 120 ? -9.421 -13.092 -7.135 1.00 97.06 120 LEU A O 1
ATOM 923 N N . ASN A 1 121 ? -7.373 -13.898 -6.694 1.00 97.62 121 ASN A N 1
ATOM 924 C CA . ASN A 1 121 ? -7.745 -14.539 -5.442 1.00 97.62 121 ASN A CA 1
ATOM 925 C C . ASN A 1 121 ? -7.533 -13.545 -4.284 1.00 97.62 121 ASN A C 1
ATOM 927 O O . ASN A 1 121 ? -6.397 -13.237 -3.908 1.00 97.62 121 ASN A O 1
ATOM 931 N N . GLY A 1 122 ? -8.637 -13.029 -3.738 1.00 97.06 122 GLY A N 1
ATOM 932 C CA . GLY A 1 122 ? -8.619 -12.055 -2.647 1.00 97.06 122 GLY A CA 1
ATOM 933 C C . GLY A 1 122 ? -8.040 -12.597 -1.338 1.00 97.06 122 GLY A C 1
ATOM 934 O O . GLY A 1 122 ? -7.406 -11.840 -0.612 1.00 97.06 122 GLY A O 1
ATOM 935 N N . GLU A 1 123 ? -8.187 -13.896 -1.060 1.00 97.94 123 GLU A N 1
ATOM 936 C CA . GLU A 1 123 ? -7.600 -14.537 0.126 1.00 97.94 123 GLU A CA 1
ATOM 937 C C . GLU A 1 123 ? -6.082 -14.669 -0.019 1.00 97.94 123 GLU A C 1
ATOM 939 O O . GLU A 1 123 ? -5.335 -14.319 0.892 1.00 97.94 123 GLU A O 1
ATOM 944 N N . LEU A 1 124 ? -5.621 -15.114 -1.195 1.00 98.00 124 LEU A N 1
ATOM 945 C CA . LEU A 1 124 ? -4.194 -15.268 -1.495 1.00 98.00 124 LEU A CA 1
ATOM 946 C C . LEU A 1 124 ? -3.439 -13.936 -1.394 1.00 98.00 124 LEU A C 1
ATOM 948 O O . LEU A 1 124 ? -2.288 -13.910 -0.966 1.00 98.00 124 LEU A O 1
ATOM 952 N N . THR A 1 125 ? -4.087 -12.842 -1.799 1.00 98.06 125 THR A N 1
ATOM 953 C CA . THR A 1 125 ? -3.466 -11.512 -1.882 1.00 98.06 125 THR A CA 1
ATOM 954 C C . THR A 1 125 ? -3.732 -10.619 -0.668 1.00 98.06 125 THR A C 1
ATOM 956 O O . THR A 1 125 ? -3.205 -9.509 -0.589 1.00 98.06 125 THR A O 1
ATOM 959 N N . LEU A 1 126 ? -4.515 -11.100 0.304 1.00 97.94 126 LEU A N 1
ATOM 960 C CA . LEU A 1 126 ? -5.049 -10.312 1.416 1.00 97.94 126 LEU A CA 1
ATOM 961 C C . LEU A 1 126 ? -3.979 -9.517 2.174 1.00 97.94 126 LEU A C 1
ATOM 963 O O . LEU A 1 126 ? -4.143 -8.316 2.382 1.00 97.94 126 LEU A O 1
ATOM 967 N N . GLY A 1 127 ? -2.887 -10.175 2.572 1.00 97.12 127 GLY A N 1
ATOM 968 C CA . GLY A 1 127 ? -1.830 -9.545 3.368 1.00 97.12 127 GLY A CA 1
ATOM 969 C C . GLY A 1 127 ? -1.177 -8.363 2.649 1.00 97.12 127 GLY A C 1
ATOM 970 O O . GLY A 1 127 ? -1.069 -7.279 3.219 1.00 97.12 127 GLY A O 1
ATOM 971 N N . GLU A 1 128 ? -0.820 -8.548 1.377 1.00 98.00 128 GLU A N 1
ATOM 972 C CA . GLU A 1 128 ? -0.211 -7.500 0.553 1.00 98.00 128 GLU A CA 1
ATOM 973 C C . GLU A 1 128 ? -1.198 -6.372 0.241 1.00 98.00 128 GLU A C 1
ATOM 975 O O . GLU A 1 128 ? -0.814 -5.209 0.258 1.00 98.00 128 GLU A O 1
ATOM 980 N N . ASN A 1 129 ? -2.480 -6.678 0.023 1.00 98.00 129 ASN A N 1
ATOM 981 C CA . ASN A 1 129 ? -3.487 -5.646 -0.240 1.00 98.00 129 ASN A CA 1
ATOM 982 C C . ASN A 1 129 ? -3.760 -4.779 1.001 1.00 98.00 129 ASN A C 1
ATOM 984 O O . ASN A 1 129 ? -3.946 -3.567 0.875 1.00 98.00 129 ASN A O 1
ATOM 988 N N . ILE A 1 130 ? -3.759 -5.378 2.199 1.00 97.88 130 ILE A N 1
ATOM 989 C CA . ILE A 1 130 ? -3.831 -4.640 3.469 1.00 97.88 130 ILE A CA 1
ATOM 990 C C . ILE A 1 130 ? -2.584 -3.760 3.641 1.00 97.88 130 ILE A C 1
ATOM 992 O O . ILE A 1 130 ? -2.710 -2.597 4.032 1.00 97.88 130 ILE A O 1
ATOM 996 N N . ALA A 1 131 ? -1.396 -4.291 3.332 1.00 97.25 131 ALA A N 1
ATOM 997 C CA . ALA A 1 131 ? -0.139 -3.552 3.417 1.00 97.25 131 ALA A CA 1
ATOM 998 C C . ALA A 1 131 ? -0.095 -2.371 2.436 1.00 97.25 131 ALA A C 1
ATOM 1000 O O . ALA A 1 131 ? 0.230 -1.261 2.849 1.00 97.25 131 ALA A O 1
ATOM 1001 N N . ASP A 1 132 ? -0.495 -2.571 1.179 1.00 97.75 132 ASP A N 1
ATOM 1002 C CA . ASP A 1 132 ? -0.563 -1.506 0.175 1.00 97.75 132 ASP A CA 1
ATOM 1003 C C . ASP A 1 132 ? -1.526 -0.393 0.606 1.00 97.75 132 ASP A C 1
ATOM 1005 O O . ASP A 1 132 ? -1.212 0.789 0.473 1.00 97.75 132 ASP A O 1
ATOM 1009 N N . ASN A 1 133 ? -2.689 -0.760 1.159 1.00 97.25 133 ASN A N 1
ATOM 1010 C CA . ASN A 1 133 ? -3.690 0.202 1.614 1.00 97.25 133 ASN A CA 1
ATOM 1011 C C . ASN A 1 133 ? -3.216 1.018 2.823 1.00 97.25 133 ASN A C 1
ATOM 1013 O O . ASN A 1 133 ? -3.360 2.238 2.827 1.00 97.25 133 ASN A O 1
ATOM 1017 N N . GLY A 1 134 ? -2.634 0.357 3.827 1.00 95.81 134 GLY A N 1
ATOM 1018 C CA . GLY A 1 134 ? -2.093 1.035 5.006 1.00 95.81 134 GLY A CA 1
ATOM 1019 C C . GLY A 1 134 ? -0.856 1.870 4.689 1.00 95.81 134 GLY A C 1
ATOM 1020 O O . GLY A 1 134 ? -0.735 2.999 5.156 1.00 95.81 134 GLY A O 1
ATOM 1021 N N . GLY A 1 135 ? 0.042 1.343 3.855 1.00 95.50 135 GLY A N 1
ATOM 1022 C CA . GLY A 1 135 ? 1.290 1.999 3.479 1.00 95.50 135 GLY A CA 1
ATOM 1023 C C . GLY A 1 135 ? 1.056 3.311 2.738 1.00 95.50 135 GLY A C 1
ATOM 1024 O O . GLY A 1 135 ? 1.638 4.329 3.110 1.00 95.50 135 GLY A O 1
ATOM 1025 N N . ILE A 1 136 ? 0.161 3.321 1.740 1.00 95.94 136 ILE A N 1
ATOM 1026 C CA . ILE A 1 136 ? -0.131 4.553 0.995 1.00 95.94 136 ILE A CA 1
ATOM 1027 C C . ILE A 1 136 ? -0.856 5.592 1.857 1.00 95.94 136 ILE A C 1
ATOM 1029 O O . ILE A 1 136 ? -0.569 6.780 1.732 1.00 95.94 136 ILE A O 1
ATOM 1033 N N . LYS A 1 137 ? -1.733 5.163 2.775 1.00 94.44 137 LYS A N 1
ATOM 1034 C CA . LYS A 1 137 ? -2.396 6.057 3.735 1.00 94.44 137 LYS A CA 1
ATOM 1035 C C . LYS A 1 137 ? -1.397 6.695 4.693 1.00 94.44 137 LYS A C 1
ATOM 1037 O O . LYS A 1 137 ? -1.431 7.908 4.875 1.00 94.44 137 LYS A O 1
ATOM 1042 N N . ALA A 1 138 ? -0.477 5.907 5.252 1.00 93.38 138 ALA A N 1
ATOM 1043 C CA . ALA A 1 138 ? 0.553 6.417 6.156 1.00 93.38 138 ALA A CA 1
ATOM 1044 C C . ALA A 1 138 ? 1.466 7.412 5.428 1.00 93.38 138 ALA A C 1
ATOM 1046 O O . ALA A 1 138 ? 1.719 8.504 5.931 1.00 93.38 138 ALA A O 1
ATOM 1047 N N . ALA A 1 139 ? 1.893 7.065 4.210 1.00 93.00 139 ALA A N 1
ATOM 1048 C CA . ALA A 1 139 ? 2.712 7.934 3.375 1.00 93.00 139 ALA A CA 1
ATOM 1049 C C . ALA A 1 139 ? 1.996 9.237 3.003 1.00 93.00 139 ALA A C 1
ATOM 1051 O O . ALA A 1 139 ? 2.602 10.300 3.096 1.00 93.00 139 ALA A O 1
ATOM 1052 N N . TYR A 1 140 ? 0.715 9.176 2.631 1.00 91.81 140 TYR A N 1
ATOM 1053 C CA . TYR A 1 140 ? -0.078 10.365 2.318 1.00 91.81 140 TYR A CA 1
ATOM 1054 C C . TYR A 1 140 ? -0.214 11.273 3.540 1.00 91.81 140 TYR A C 1
ATOM 1056 O O . TYR A 1 140 ? -0.007 12.479 3.445 1.00 91.81 140 TYR A O 1
ATOM 1064 N N . LYS A 1 141 ? -0.498 10.692 4.710 1.00 87.31 141 LYS A N 1
ATOM 1065 C CA . LYS A 1 141 ? -0.647 11.440 5.959 1.00 87.31 141 LYS A CA 1
ATOM 1066 C C . LYS A 1 141 ? 0.635 12.184 6.329 1.00 87.31 141 LYS A C 1
ATOM 1068 O O . LYS A 1 141 ? 0.588 13.362 6.656 1.00 87.31 141 LYS A O 1
ATOM 1073 N N . VAL A 1 142 ? 1.787 11.535 6.193 1.00 86.25 142 VAL A N 1
ATOM 1074 C CA . VAL A 1 142 ? 3.084 12.188 6.410 1.00 86.25 142 VAL A CA 1
ATOM 1075 C C . VAL A 1 142 ? 3.352 13.266 5.360 1.00 86.25 142 VAL A C 1
ATOM 1077 O O . VAL A 1 142 ? 3.726 14.377 5.714 1.00 86.25 142 VAL A O 1
ATOM 1080 N N . ALA A 1 143 ? 3.147 12.962 4.078 1.00 83.44 143 ALA A N 1
ATOM 1081 C CA . ALA A 1 143 ? 3.492 13.872 2.989 1.00 83.44 143 ALA A CA 1
ATOM 1082 C C . ALA A 1 143 ? 2.592 15.120 2.928 1.00 83.44 143 ALA A C 1
ATOM 1084 O O . ALA A 1 143 ? 3.066 16.196 2.574 1.00 83.44 143 ALA A O 1
ATOM 1085 N N . ILE A 1 144 ? 1.304 14.978 3.256 1.00 78.94 144 ILE A N 1
ATOM 1086 C CA . ILE A 1 144 ? 0.293 16.030 3.091 1.00 78.94 144 ILE A CA 1
ATOM 1087 C C . ILE A 1 144 ? -0.197 16.591 4.436 1.00 78.94 144 ILE A C 1
ATOM 1089 O O . ILE A 1 144 ? -0.356 17.801 4.555 1.00 78.94 144 ILE A O 1
ATOM 1093 N N . ASN A 1 145 ? -0.383 15.773 5.481 1.00 65.38 145 ASN A N 1
ATOM 1094 C CA . ASN A 1 145 ? -0.986 16.242 6.743 1.00 65.38 145 ASN A CA 1
ATOM 1095 C C . ASN A 1 145 ? 0.040 16.735 7.783 1.00 65.38 145 ASN A C 1
ATOM 1097 O O . ASN A 1 145 ? -0.291 17.623 8.572 1.00 65.38 145 ASN A O 1
ATOM 1101 N N . ASN A 1 146 ? 1.290 16.249 7.770 1.00 58.50 146 ASN A N 1
ATOM 1102 C CA . ASN A 1 146 ? 2.344 16.714 8.696 1.00 58.50 146 ASN A CA 1
ATOM 1103 C C . ASN A 1 146 ? 2.970 18.067 8.308 1.00 58.50 146 ASN A C 1
ATOM 1105 O O . ASN A 1 146 ? 3.964 18.488 8.900 1.00 58.50 146 ASN A O 1
ATOM 1109 N N . GLN A 1 147 ? 2.345 18.811 7.393 1.00 49.72 147 GLN A N 1
ATOM 1110 C CA . GLN A 1 147 ? 2.696 20.201 7.079 1.00 49.72 147 GLN A CA 1
ATOM 1111 C C . GLN A 1 147 ? 2.600 21.152 8.300 1.00 49.72 147 GLN A C 1
ATOM 1113 O O . GLN A 1 147 ? 3.093 22.273 8.227 1.00 49.72 147 GLN A O 1
ATOM 1118 N N . ASN A 1 148 ? 2.016 20.707 9.426 1.00 41.50 148 ASN A N 1
ATOM 1119 C CA . ASN A 1 148 ? 1.755 21.512 10.629 1.00 41.50 148 ASN A CA 1
ATOM 1120 C C . ASN A 1 148 ? 2.482 21.054 11.915 1.00 41.50 148 ASN A C 1
ATOM 1122 O O . ASN A 1 148 ? 2.190 21.587 12.986 1.00 41.50 148 ASN A O 1
ATOM 1126 N N . THR A 1 149 ? 3.393 20.074 11.865 1.00 40.06 149 THR A N 1
ATOM 1127 C CA . THR A 1 149 ? 4.110 19.582 13.061 1.00 40.06 149 THR A CA 1
ATOM 1128 C C . THR A 1 149 ? 5.616 19.817 12.963 1.00 40.06 149 THR A C 1
ATOM 1130 O O . THR A 1 149 ? 6.255 19.371 12.012 1.00 40.06 149 THR A O 1
ATOM 1133 N N . ASP A 1 150 ? 6.184 20.452 13.994 1.00 42.97 150 ASP A N 1
ATOM 1134 C CA . ASP A 1 150 ? 7.601 20.836 14.157 1.00 42.97 150 ASP A CA 1
ATOM 1135 C C . ASP A 1 150 ? 8.636 19.700 13.975 1.00 42.97 150 ASP A C 1
ATOM 1137 O O . ASP A 1 150 ? 9.839 19.955 13.962 1.00 42.97 150 ASP A O 1
ATOM 1141 N N . THR A 1 151 ? 8.225 18.441 13.813 1.00 41.84 151 THR A N 1
ATOM 1142 C CA . THR A 1 151 ? 9.120 17.302 13.540 1.00 41.84 151 THR A CA 1
ATOM 1143 C C . THR A 1 151 ? 9.745 17.336 12.142 1.00 41.84 151 THR A C 1
ATOM 1145 O O . THR A 1 151 ? 10.840 16.808 11.963 1.00 41.84 151 THR A O 1
ATOM 1148 N N . LEU A 1 152 ? 9.127 18.037 11.186 1.00 44.03 152 LEU A N 1
ATOM 1149 C CA . LEU A 1 152 ? 9.695 18.305 9.859 1.00 44.03 152 LEU A CA 1
ATOM 1150 C C . LEU A 1 152 ? 10.446 19.653 9.772 1.00 44.03 152 LEU A C 1
ATOM 1152 O O . LEU A 1 152 ? 10.828 20.086 8.688 1.00 44.03 152 LEU A O 1
ATOM 1156 N N . SER A 1 153 ? 10.743 20.308 10.902 1.00 38.16 153 SER A N 1
ATOM 1157 C CA . SER A 1 153 ? 11.576 21.531 10.941 1.00 38.16 153 SER A CA 1
ATOM 1158 C C . SER A 1 153 ? 13.008 21.326 10.420 1.00 38.16 153 SER A C 1
ATOM 1160 O O . SER A 1 153 ? 13.694 22.275 10.060 1.00 38.16 153 SER A O 1
ATOM 1162 N N . SER A 1 154 ? 13.469 20.081 10.282 1.00 40.69 154 SER A N 1
ATOM 1163 C CA . SER A 1 154 ? 14.740 19.781 9.605 1.00 40.69 154 SER A CA 1
ATOM 1164 C C . SER A 1 154 ? 14.641 19.798 8.072 1.00 40.69 154 SER A C 1
ATOM 1166 O O . SER A 1 154 ? 15.666 19.729 7.392 1.00 40.69 154 SER A O 1
ATOM 1168 N N . ILE A 1 155 ? 13.432 19.972 7.528 1.00 43.59 155 ILE A N 1
ATOM 1169 C CA . ILE A 1 155 ? 13.178 20.299 6.125 1.00 43.59 155 ILE A CA 1
ATOM 1170 C C . ILE A 1 155 ? 12.567 21.706 6.005 1.00 43.59 155 ILE A C 1
AT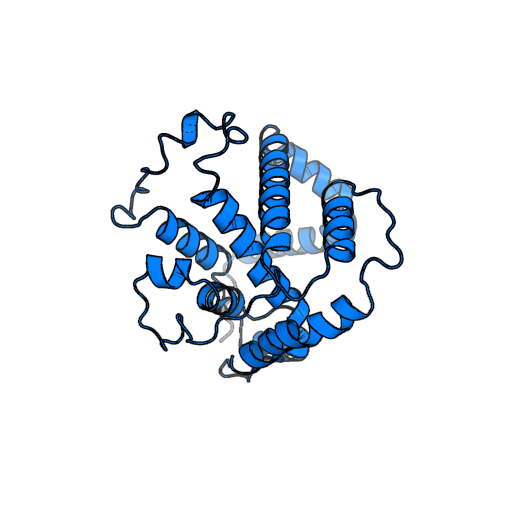OM 1172 O O . ILE A 1 155 ? 11.737 21.967 5.140 1.00 43.59 155 ILE A O 1
ATOM 1176 N N . GLU A 1 156 ? 13.022 22.665 6.817 1.00 37.28 156 GLU A N 1
ATOM 1177 C CA . GLU A 1 156 ? 12.706 24.099 6.657 1.00 37.28 156 GLU A CA 1
ATOM 1178 C C . GLU A 1 156 ? 12.962 24.626 5.226 1.00 37.28 156 GLU A C 1
ATOM 1180 O O . GLU A 1 156 ? 12.395 25.637 4.826 1.00 37.28 156 GLU A O 1
ATOM 1185 N N . SER A 1 157 ? 13.750 23.914 4.409 1.00 41.03 157 SER A N 1
ATOM 1186 C CA . SER A 1 157 ? 13.951 24.217 2.984 1.00 41.03 157 SER A CA 1
ATOM 1187 C C . SER A 1 157 ? 12.869 23.667 2.038 1.00 41.03 157 SER A C 1
ATOM 1189 O O . SER A 1 157 ? 12.723 24.212 0.953 1.00 41.03 157 SER A O 1
ATOM 1191 N N . ALA A 1 158 ? 12.114 22.620 2.402 1.00 43.56 158 ALA A N 1
ATOM 1192 C CA . ALA A 1 158 ? 11.073 22.038 1.531 1.00 43.56 158 ALA A CA 1
ATOM 1193 C C . ALA A 1 158 ? 9.657 22.508 1.878 1.00 43.56 158 ALA A C 1
ATOM 1195 O O . ALA A 1 158 ? 8.755 22.425 1.047 1.00 43.56 158 ALA A O 1
ATOM 1196 N N . HIS A 1 159 ? 9.448 23.034 3.086 1.00 42.91 159 HIS A N 1
ATOM 1197 C CA . HIS A 1 159 ? 8.137 23.535 3.513 1.00 42.91 159 HIS A CA 1
ATOM 1198 C C . HIS A 1 159 ? 7.723 24.809 2.768 1.00 42.91 159 HIS A C 1
ATOM 1200 O O . HIS A 1 159 ? 6.539 25.117 2.681 1.00 42.91 159 HIS A O 1
ATOM 1206 N N . GLN A 1 160 ? 8.686 25.518 2.176 1.00 41.56 160 GLN A N 1
ATOM 1207 C CA . GLN A 1 160 ? 8.434 26.669 1.311 1.00 41.56 160 GLN A CA 1
ATOM 1208 C C . GLN A 1 160 ? 8.321 26.282 -0.181 1.00 41.56 160 GLN A C 1
ATOM 1210 O O . GLN A 1 160 ? 8.049 27.140 -1.013 1.00 41.56 160 GLN A O 1
ATOM 1215 N N . GLU A 1 161 ? 8.497 24.996 -0.517 1.00 45.06 161 GLU A N 1
ATOM 1216 C CA . GLU A 1 161 ? 8.655 24.473 -1.885 1.00 45.06 161 GLU A CA 1
ATOM 1217 C C . GLU A 1 161 ? 7.641 23.372 -2.265 1.00 45.06 161 GLU A C 1
ATOM 1219 O O . GLU A 1 161 ? 7.782 22.731 -3.300 1.00 45.06 161 GLU A O 1
ATOM 1224 N N . PHE A 1 162 ? 6.558 23.150 -1.515 1.00 48.25 162 PHE A N 1
ATOM 1225 C CA . PHE A 1 162 ? 5.467 22.297 -2.031 1.00 48.25 162 PHE A CA 1
ATOM 1226 C C . PHE A 1 162 ? 4.567 23.005 -3.068 1.00 48.25 162 PHE A C 1
ATOM 1228 O O . PHE A 1 162 ? 3.671 22.384 -3.634 1.00 48.25 162 PHE A O 1
ATOM 1235 N N . GLU A 1 163 ? 4.869 24.269 -3.396 1.00 49.75 163 GLU A N 1
ATOM 1236 C CA . GLU A 1 163 ? 4.471 24.940 -4.647 1.00 49.75 163 GLU A CA 1
ATOM 1237 C C . GLU A 1 163 ? 5.441 24.649 -5.815 1.00 49.75 163 GLU A C 1
ATOM 1239 O O . GLU A 1 163 ? 5.414 25.330 -6.842 1.00 49.75 163 GLU A O 1
ATOM 1244 N N . VAL A 1 164 ? 6.320 23.644 -5.715 1.00 53.78 164 VAL A N 1
ATOM 1245 C CA . VAL A 1 164 ? 7.137 23.220 -6.859 1.00 53.78 164 VAL A CA 1
ATOM 1246 C C . VAL A 1 164 ? 6.247 22.450 -7.833 1.00 53.78 164 VAL A C 1
ATOM 1248 O O . VAL A 1 164 ? 6.183 21.223 -7.850 1.00 53.78 164 VAL A O 1
ATOM 1251 N N . SER A 1 165 ? 5.559 23.204 -8.689 1.00 59.62 165 SER A N 1
ATOM 1252 C CA . SER A 1 165 ? 5.083 22.704 -9.974 1.00 59.62 165 SER A CA 1
ATOM 1253 C C . SER A 1 165 ? 6.302 22.118 -10.694 1.00 59.62 165 SER A C 1
ATOM 1255 O O . SER A 1 165 ? 7.214 22.851 -11.101 1.00 59.62 165 SER A O 1
ATOM 1257 N N . LEU A 1 166 ? 6.349 20.793 -10.827 1.00 66.12 166 LEU A N 1
ATOM 1258 C CA . LEU A 1 166 ? 7.441 20.133 -11.528 1.00 66.12 166 LEU A CA 1
ATOM 1259 C C . LEU A 1 166 ? 7.450 20.584 -12.997 1.00 66.12 166 LEU A C 1
ATOM 1261 O O . LEU A 1 166 ? 6.388 20.644 -13.625 1.00 66.12 166 LEU A O 1
ATOM 1265 N N . PRO A 1 167 ? 8.624 20.864 -13.592 1.00 69.12 167 PRO A N 1
ATOM 1266 C CA . PRO A 1 167 ? 8.710 21.148 -15.019 1.00 69.12 167 PRO A CA 1
ATOM 1267 C C . PRO A 1 167 ? 8.045 20.028 -15.838 1.00 69.12 167 PRO A C 1
ATOM 1269 O O . PRO A 1 167 ? 8.478 18.879 -15.793 1.00 69.12 167 PRO A O 1
ATOM 1272 N N . GLY A 1 168 ? 6.979 20.361 -16.573 1.00 75.81 168 GLY A N 1
ATOM 1273 C CA . GLY A 1 168 ? 6.168 19.402 -17.339 1.00 75.81 168 GLY A CA 1
ATOM 1274 C C . GLY A 1 168 ? 4.835 18.996 -16.694 1.00 75.81 168 GLY A C 1
ATOM 1275 O O . GLY A 1 168 ? 4.018 18.381 -17.374 1.00 75.81 168 GLY A O 1
ATOM 1276 N N . PHE A 1 169 ? 4.582 19.392 -15.443 1.00 79.31 169 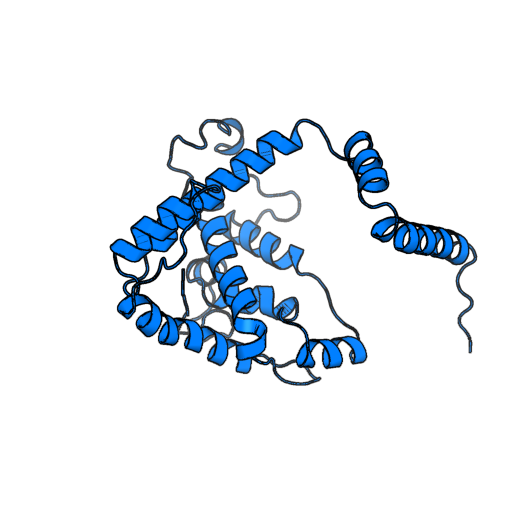PHE A N 1
ATOM 1277 C CA . PHE A 1 169 ? 3.317 19.186 -14.726 1.00 79.31 169 PHE A CA 1
ATOM 1278 C C . PHE A 1 169 ? 2.848 20.463 -14.001 1.00 79.31 169 PHE A C 1
ATOM 1280 O O . PHE A 1 169 ? 2.615 20.425 -12.794 1.00 79.31 169 PHE A O 1
ATOM 1287 N N . PRO A 1 170 ? 2.711 21.604 -14.705 1.00 74.19 170 PRO A N 1
ATOM 1288 C CA . PRO A 1 170 ? 2.415 22.879 -14.054 1.00 74.19 170 PRO A CA 1
ATOM 1289 C C . PRO A 1 170 ? 1.034 22.943 -13.397 1.00 74.19 170 PRO A C 1
ATOM 1291 O O . PRO A 1 170 ? 0.832 23.728 -12.478 1.00 74.19 170 PRO A O 1
ATOM 1294 N N . ASP A 1 171 ? 0.104 22.103 -13.851 1.00 83.81 171 ASP A N 1
ATOM 1295 C CA . ASP A 1 171 ? -1.298 22.136 -13.433 1.00 83.81 171 ASP A CA 1
ATOM 1296 C C . ASP A 1 171 ? -1.649 21.061 -12.390 1.00 83.81 171 ASP A C 1
ATOM 1298 O O . ASP A 1 171 ? -2.825 20.894 -12.066 1.00 83.81 171 ASP A O 1
ATOM 1302 N N . LEU A 1 172 ? -0.668 20.291 -11.894 1.00 84.75 172 LEU A N 1
ATOM 1303 C CA . LEU A 1 172 ? -0.917 19.278 -10.865 1.00 84.75 172 LEU A CA 1
ATOM 1304 C C . LEU A 1 172 ? -0.711 19.853 -9.464 1.00 84.75 172 LEU A C 1
ATOM 1306 O O . LEU A 1 172 ? 0.302 20.494 -9.196 1.00 84.75 172 LEU A O 1
ATOM 1310 N N . SER A 1 173 ? -1.640 19.566 -8.551 1.00 85.94 173 SER A N 1
ATOM 1311 C CA . SER A 1 173 ? -1.446 19.850 -7.125 1.00 85.94 173 SER A CA 1
ATOM 1312 C C . SER A 1 173 ? -0.434 18.887 -6.489 1.00 85.94 173 SER A C 1
ATOM 1314 O O . SER A 1 173 ? -0.112 17.835 -7.052 1.00 85.94 173 SER A O 1
ATOM 1316 N N . ALA A 1 174 ? 0.042 19.213 -5.286 1.00 82.69 174 ALA A N 1
ATOM 1317 C CA . ALA A 1 174 ? 0.910 18.340 -4.496 1.00 82.69 174 ALA A CA 1
ATOM 1318 C C . ALA A 1 174 ? 0.283 16.952 -4.258 1.00 82.69 174 ALA A C 1
ATOM 1320 O O . ALA A 1 174 ? 0.948 15.926 -4.413 1.00 82.69 174 ALA A O 1
ATOM 1321 N N . GLU A 1 175 ? -1.014 16.907 -3.954 1.00 88.06 175 GLU A N 1
ATOM 1322 C CA . GLU A 1 175 ? -1.783 15.678 -3.747 1.00 88.06 175 GLU A CA 1
ATOM 1323 C C . GLU A 1 175 ? -1.871 14.862 -5.041 1.00 88.06 175 GLU A C 1
ATOM 1325 O O . GLU A 1 175 ? -1.623 13.654 -5.048 1.00 88.06 175 GLU A O 1
ATOM 1330 N N . GLN A 1 176 ? -2.172 15.514 -6.168 1.00 91.56 176 GLN A N 1
ATOM 1331 C CA . GLN A 1 176 ? -2.215 14.845 -7.468 1.00 91.56 176 GLN A CA 1
ATOM 1332 C C . GLN A 1 176 ? -0.840 14.295 -7.864 1.00 91.56 176 GLN A C 1
ATOM 1334 O O . GLN A 1 176 ? -0.756 13.172 -8.368 1.00 91.56 176 GLN A O 1
ATOM 1339 N N . MET A 1 177 ? 0.240 15.038 -7.602 1.00 89.56 177 MET A N 1
ATOM 1340 C CA . MET A 1 177 ? 1.613 14.581 -7.828 1.00 89.56 177 MET A CA 1
ATOM 1341 C C . MET A 1 177 ? 1.981 13.394 -6.934 1.00 89.56 177 MET A C 1
ATOM 1343 O O . MET A 1 177 ? 2.588 12.437 -7.422 1.00 89.56 177 MET A O 1
ATOM 1347 N N . PHE A 1 178 ? 1.576 13.403 -5.661 1.00 91.75 178 PHE A N 1
ATOM 1348 C CA . PHE A 1 178 ? 1.767 12.271 -4.755 1.00 91.75 178 PHE A CA 1
ATOM 1349 C C . PHE A 1 178 ? 1.132 10.999 -5.327 1.00 91.75 178 PHE A C 1
ATOM 1351 O O . PHE A 1 178 ? 1.799 9.972 -5.474 1.00 91.75 178 PHE A O 1
ATOM 1358 N N . PHE A 1 179 ? -0.141 11.070 -5.721 1.00 95.12 179 PHE A N 1
ATOM 1359 C CA . PHE A 1 179 ? -0.854 9.916 -6.266 1.00 95.12 179 PHE A CA 1
ATOM 1360 C C . PHE A 1 179 ? -0.327 9.483 -7.639 1.00 95.12 179 PHE A C 1
ATOM 1362 O O . PHE A 1 179 ? -0.279 8.284 -7.926 1.00 95.12 179 PHE A O 1
ATOM 1369 N N . LEU A 1 180 ? 0.120 10.427 -8.473 1.00 93.44 180 LEU A N 1
ATOM 1370 C CA . LEU A 1 180 ? 0.776 10.120 -9.742 1.00 93.44 180 LEU A CA 1
ATOM 1371 C C . LEU A 1 180 ? 2.092 9.365 -9.515 1.00 93.44 180 LEU A C 1
ATOM 1373 O O . LEU A 1 180 ? 2.331 8.350 -10.168 1.00 93.44 180 LEU A O 1
ATOM 1377 N N . SER A 1 181 ? 2.912 9.818 -8.563 1.00 92.19 181 SER A N 1
ATOM 1378 C CA . SER A 1 181 ? 4.157 9.152 -8.165 1.00 92.19 181 SER A CA 1
ATOM 1379 C C . SER A 1 181 ? 3.890 7.741 -7.631 1.00 92.19 181 SER A C 1
ATOM 1381 O O . SER A 1 181 ? 4.505 6.773 -8.087 1.00 92.19 181 SER A O 1
ATOM 1383 N N . ALA A 1 182 ? 2.890 7.594 -6.756 1.00 94.44 182 ALA A N 1
ATOM 1384 C CA . ALA A 1 182 ? 2.464 6.300 -6.231 1.00 94.44 182 ALA A CA 1
ATOM 1385 C C . ALA A 1 182 ? 2.026 5.332 -7.345 1.00 94.44 182 ALA A C 1
ATOM 1387 O O . ALA A 1 182 ? 2.381 4.154 -7.319 1.00 94.44 182 ALA A O 1
ATOM 1388 N N . GLY A 1 183 ? 1.300 5.824 -8.354 1.00 96.06 183 GLY A N 1
ATOM 1389 C CA . GLY A 1 183 ? 0.936 5.038 -9.534 1.00 96.06 183 GLY A CA 1
ATOM 1390 C C . GLY A 1 183 ? 2.136 4.674 -10.413 1.00 96.06 183 GLY A C 1
ATOM 1391 O O . GLY A 1 183 ? 2.215 3.554 -10.923 1.00 96.06 183 GLY A O 1
ATOM 1392 N N . HIS A 1 184 ? 3.087 5.597 -10.569 1.00 94.44 184 HIS A N 1
ATOM 1393 C CA . HIS A 1 184 ? 4.242 5.442 -11.450 1.00 94.44 184 HIS A CA 1
ATOM 1394 C C . HIS A 1 184 ? 5.196 4.324 -11.008 1.00 94.44 184 HIS A C 1
ATOM 1396 O O . HIS A 1 184 ? 5.701 3.581 -11.850 1.00 94.44 184 HIS A O 1
ATOM 1402 N N . ILE A 1 185 ? 5.392 4.144 -9.696 1.00 94.56 185 ILE A N 1
ATOM 1403 C CA . ILE A 1 185 ? 6.243 3.076 -9.130 1.00 94.56 185 ILE A CA 1
ATOM 1404 C C . ILE A 1 185 ? 5.778 1.678 -9.578 1.00 94.56 185 ILE A C 1
ATOM 1406 O O . ILE A 1 185 ? 6.584 0.758 -9.718 1.00 94.56 185 ILE A O 1
ATOM 1410 N N . TRP A 1 186 ? 4.484 1.524 -9.863 1.00 96.38 186 TRP A N 1
ATOM 1411 C CA . TRP A 1 186 ? 3.871 0.269 -10.291 1.00 96.38 186 TRP A CA 1
ATOM 1412 C C . TRP A 1 186 ? 3.652 0.180 -11.807 1.00 96.38 186 TRP A C 1
ATOM 1414 O O . TRP A 1 186 ? 2.949 -0.716 -12.281 1.00 96.38 186 TRP A O 1
ATOM 1424 N N . CYS A 1 187 ? 4.245 1.069 -12.608 1.00 96.44 187 CYS A N 1
ATOM 1425 C CA . CYS A 1 187 ? 4.187 0.955 -14.061 1.00 96.44 187 CYS A CA 1
ATOM 1426 C C . CYS A 1 187 ? 4.865 -0.342 -14.532 1.00 96.44 187 CYS A C 1
ATOM 1428 O O . CYS A 1 187 ? 6.086 -0.479 -14.540 1.00 96.44 187 CYS A O 1
ATOM 1430 N N . GLY A 1 188 ? 4.058 -1.304 -14.972 1.00 94.19 188 GLY A N 1
ATOM 1431 C CA . GLY A 1 188 ? 4.542 -2.581 -15.472 1.00 94.19 188 GLY A CA 1
ATOM 1432 C C . GLY A 1 188 ? 3.419 -3.444 -16.028 1.00 94.19 188 GLY A C 1
ATOM 1433 O O . GLY A 1 188 ? 2.240 -3.240 -15.741 1.00 94.19 188 GLY A O 1
ATOM 1434 N N . SER A 1 189 ? 3.790 -4.427 -16.843 1.00 93.81 189 SER A N 1
ATOM 1435 C CA . SER A 1 189 ? 2.868 -5.434 -17.367 1.00 93.81 189 SER A CA 1
ATOM 1436 C C . SER A 1 189 ? 3.548 -6.795 -17.413 1.00 93.81 189 SER A C 1
ATOM 1438 O O . SER A 1 189 ? 4.778 -6.894 -17.406 1.00 93.81 189 SER A O 1
ATOM 1440 N N . TYR A 1 190 ? 2.741 -7.850 -17.452 1.00 94.75 190 TYR A N 1
ATOM 1441 C CA . TYR A 1 190 ? 3.225 -9.218 -17.555 1.00 94.75 190 TYR A CA 1
ATOM 1442 C C . TYR A 1 190 ? 2.815 -9.830 -18.890 1.00 94.75 190 TYR A C 1
ATOM 1444 O O . TYR A 1 190 ? 1.780 -9.493 -19.463 1.00 94.75 190 TYR A O 1
ATOM 1452 N N . ARG A 1 191 ? 3.634 -10.766 -19.376 1.00 96.62 191 ARG A N 1
ATOM 1453 C CA . ARG A 1 191 ? 3.226 -11.671 -20.454 1.00 96.62 191 ARG A CA 1
ATOM 1454 C C . ARG A 1 191 ? 2.115 -12.592 -19.943 1.00 96.62 191 ARG A C 1
ATOM 1456 O O . ARG A 1 191 ? 2.116 -12.941 -18.768 1.00 96.62 191 ARG A O 1
ATOM 1463 N N . THR A 1 192 ? 1.219 -13.021 -20.826 1.00 96.56 192 THR A N 1
ATOM 1464 C CA . THR A 1 192 ? 0.053 -13.859 -20.491 1.00 96.56 192 THR A CA 1
ATOM 1465 C C . THR A 1 192 ? 0.402 -15.132 -19.713 1.00 96.56 192 THR A C 1
ATOM 1467 O O . THR A 1 192 ? -0.258 -15.442 -18.728 1.00 96.56 192 THR A O 1
ATOM 1470 N N . ASP A 1 193 ? 1.467 -15.843 -20.092 1.00 95.94 193 ASP A N 1
ATOM 1471 C CA . ASP A 1 193 ? 1.945 -17.045 -19.389 1.00 95.94 193 ASP A CA 1
ATOM 1472 C C . ASP A 1 193 ? 2.378 -16.739 -17.946 1.00 95.94 193 ASP A C 1
ATOM 1474 O O . ASP A 1 193 ? 1.997 -17.434 -17.003 1.00 95.94 193 ASP A O 1
ATOM 1478 N N . VAL A 1 194 ? 3.122 -15.648 -17.760 1.00 96.50 194 VAL A N 1
ATOM 1479 C CA . VAL A 1 194 ? 3.529 -15.164 -16.434 1.00 96.50 194 VAL A CA 1
ATOM 1480 C C . VAL A 1 194 ? 2.321 -14.669 -15.639 1.00 96.50 194 VAL A C 1
ATOM 1482 O O . VAL A 1 194 ? 2.229 -14.943 -14.446 1.00 96.50 194 VAL A O 1
ATOM 1485 N N . GLN A 1 195 ? 1.382 -13.970 -16.277 1.00 96.44 195 GLN A N 1
ATOM 1486 C CA . GLN A 1 195 ? 0.172 -13.463 -15.634 1.00 96.44 195 GLN A CA 1
ATOM 1487 C C . GLN A 1 195 ? -0.689 -14.612 -15.094 1.00 96.44 195 GLN A C 1
ATOM 1489 O O . GLN A 1 195 ? -1.109 -14.548 -13.941 1.00 96.44 195 GLN A O 1
ATOM 1494 N N . GLN A 1 196 ? -0.887 -15.683 -15.870 1.00 95.81 196 GLN A N 1
ATOM 1495 C CA . GLN A 1 196 ? -1.601 -16.887 -15.426 1.00 95.81 196 GLN A CA 1
ATOM 1496 C C . GLN A 1 196 ? -0.934 -17.533 -14.213 1.00 95.81 196 GLN A C 1
ATOM 1498 O O . GLN A 1 196 ? -1.601 -17.816 -13.219 1.00 95.81 196 GLN A O 1
ATOM 1503 N N . LEU A 1 197 ? 0.389 -17.723 -14.267 1.00 96.56 197 LEU A N 1
ATOM 1504 C CA . LEU A 1 197 ? 1.131 -18.294 -13.146 1.00 96.56 197 LEU A CA 1
ATOM 1505 C C . LEU A 1 197 ? 0.979 -17.431 -11.887 1.00 96.56 197 LEU A C 1
ATOM 1507 O O . LEU A 1 197 ? 0.712 -17.956 -10.809 1.00 96.56 197 LEU A O 1
ATOM 1511 N N . ARG A 1 198 ? 1.096 -16.105 -12.032 1.00 95.88 198 ARG A N 1
ATOM 1512 C CA . ARG A 1 198 ? 0.984 -15.172 -10.907 1.00 95.88 198 ARG A CA 1
ATOM 1513 C C . ARG A 1 198 ? -0.414 -15.141 -10.297 1.00 95.88 198 ARG A C 1
ATOM 1515 O O . ARG A 1 198 ? -0.504 -15.049 -9.081 1.00 95.88 198 ARG A O 1
ATOM 1522 N N . LEU A 1 199 ? -1.478 -15.251 -11.096 1.00 95.44 199 LEU A N 1
ATOM 1523 C CA . LEU A 1 199 ? -2.844 -15.367 -10.564 1.00 95.44 199 LEU A CA 1
ATOM 1524 C C . LEU A 1 199 ? -3.016 -16.602 -9.671 1.00 95.44 199 LEU A C 1
ATOM 1526 O O . LEU A 1 199 ? -3.821 -16.577 -8.746 1.00 95.44 199 LEU A O 1
ATOM 1530 N N . PHE A 1 200 ? -2.266 -17.672 -9.946 1.00 94.00 200 PHE A N 1
ATOM 1531 C CA . PHE A 1 200 ? -2.365 -18.921 -9.202 1.00 94.00 200 PHE A CA 1
ATOM 1532 C C . PHE A 1 200 ? -1.540 -18.933 -7.907 1.00 94.00 200 PHE A C 1
ATOM 1534 O O . PHE A 1 200 ? -1.999 -19.483 -6.910 1.00 94.00 200 PHE A O 1
ATOM 1541 N N . ASN A 1 201 ? -0.323 -18.371 -7.907 1.00 94.88 201 ASN A N 1
ATOM 1542 C CA . ASN A 1 201 ? 0.628 -18.574 -6.804 1.00 94.88 201 ASN A CA 1
ATOM 1543 C C . ASN A 1 201 ? 1.260 -17.309 -6.212 1.00 94.88 201 ASN A C 1
ATOM 1545 O O . ASN A 1 201 ? 2.059 -17.423 -5.282 1.00 94.88 201 ASN A O 1
ATOM 1549 N N . ASN A 1 202 ? 0.969 -16.121 -6.744 1.00 95.25 202 ASN A N 1
ATOM 1550 C CA . ASN A 1 202 ? 1.584 -14.899 -6.248 1.00 95.25 202 ASN A CA 1
ATOM 1551 C C . ASN A 1 202 ? 0.729 -14.260 -5.156 1.00 95.25 202 ASN A C 1
ATOM 1553 O O . ASN A 1 202 ? -0.460 -14.030 -5.346 1.00 95.25 202 ASN A O 1
ATOM 1557 N N . VAL A 1 203 ? 1.365 -13.928 -4.035 1.00 96.62 203 VAL A N 1
ATOM 1558 C CA . VAL A 1 203 ? 0.721 -13.249 -2.902 1.00 96.62 203 VAL A CA 1
ATOM 1559 C C . VAL A 1 203 ? 0.494 -11.757 -3.149 1.00 96.62 203 VAL A C 1
ATOM 1561 O O . VAL A 1 203 ? -0.260 -11.127 -2.423 1.00 96.62 203 VAL A O 1
ATOM 1564 N N . SER A 1 204 ? 1.118 -11.170 -4.173 1.00 96.31 204 SER A N 1
ATOM 1565 C CA . SER A 1 204 ? 0.901 -9.771 -4.540 1.00 96.31 204 SER A CA 1
ATOM 1566 C C . SER A 1 204 ? -0.027 -9.653 -5.745 1.00 96.31 204 SER A C 1
ATOM 1568 O O . SER A 1 204 ? 0.166 -10.315 -6.772 1.00 96.31 204 SER A O 1
ATOM 1570 N N . SER A 1 205 ? -0.975 -8.721 -5.655 1.00 96.88 205 SER A N 1
ATOM 1571 C CA . SER A 1 205 ? -1.823 -8.313 -6.775 1.00 96.88 205 SER A CA 1
ATOM 1572 C C . SER A 1 205 ? -0.988 -7.812 -7.972 1.00 96.88 205 SER A C 1
ATOM 1574 O O . SER A 1 205 ? 0.113 -7.280 -7.787 1.00 96.88 205 SER A O 1
ATOM 1576 N N . PRO A 1 206 ? -1.472 -7.943 -9.225 1.00 96.69 206 PRO A N 1
ATOM 1577 C CA . PRO A 1 206 ? -0.821 -7.337 -10.383 1.00 96.69 206 PRO A CA 1
ATOM 1578 C C . PRO A 1 206 ? -0.671 -5.812 -10.226 1.00 96.69 206 PRO A C 1
ATOM 1580 O O . PRO A 1 206 ? -1.538 -5.192 -9.605 1.00 96.69 206 PRO A O 1
ATOM 1583 N N . PRO A 1 207 ? 0.356 -5.181 -10.832 1.00 96.69 207 PRO A N 1
ATOM 1584 C CA . PRO A 1 207 ? 0.702 -3.782 -10.572 1.00 96.69 207 PRO A CA 1
ATOM 1585 C C . PRO A 1 207 ? -0.468 -2.794 -10.694 1.00 96.69 207 PRO A C 1
ATOM 1587 O O . PRO A 1 207 ? -0.674 -1.972 -9.808 1.00 96.69 207 PRO A O 1
ATOM 1590 N N . LYS A 1 208 ? -1.324 -2.944 -11.717 1.00 96.38 208 LYS A N 1
ATOM 1591 C CA . LYS A 1 208 ? -2.546 -2.133 -11.886 1.00 96.38 208 LYS A CA 1
ATOM 1592 C C . LYS A 1 208 ? -3.450 -2.139 -10.644 1.00 96.38 208 LYS A C 1
ATOM 1594 O O . LYS A 1 208 ? -4.031 -1.113 -10.309 1.00 96.38 2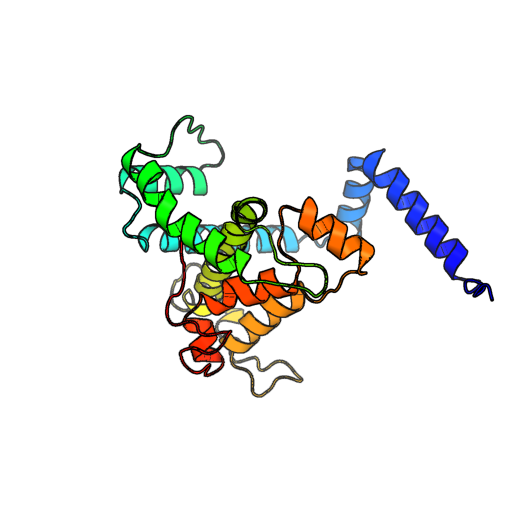08 LYS A O 1
ATOM 1599 N N . TYR A 1 209 ? -3.601 -3.284 -9.983 1.00 97.38 209 TYR A N 1
ATOM 1600 C CA . TYR A 1 209 ? -4.481 -3.433 -8.823 1.00 97.38 209 TYR A CA 1
ATOM 1601 C C . TYR A 1 209 ? -3.808 -3.046 -7.505 1.00 97.38 209 TYR A C 1
ATOM 1603 O O . TYR A 1 209 ? -4.518 -2.618 -6.599 1.00 97.38 209 TYR A O 1
ATOM 1611 N N . ARG A 1 210 ? -2.468 -3.072 -7.434 1.00 97.44 210 ARG A N 1
ATOM 1612 C CA . ARG A 1 210 ? -1.708 -2.440 -6.336 1.00 97.44 210 ARG A CA 1
ATOM 1613 C C . ARG A 1 210 ? -1.831 -0.915 -6.336 1.00 97.44 210 ARG A C 1
ATOM 1615 O O . ARG A 1 210 ? -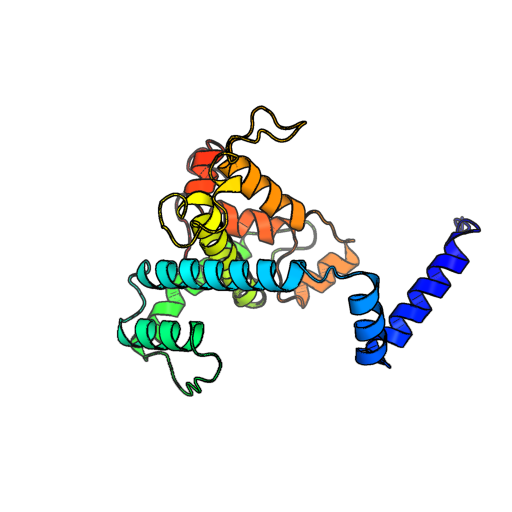1.671 -0.290 -5.300 1.00 97.44 210 ARG A O 1
ATOM 1622 N N . VAL A 1 211 ? -2.170 -0.317 -7.480 1.00 97.75 211 VAL A N 1
ATOM 1623 C CA . VAL A 1 211 ? -2.534 1.106 -7.578 1.00 97.75 211 VAL A CA 1
ATOM 1624 C C . VAL A 1 211 ? -4.030 1.289 -7.336 1.00 97.75 211 VAL A C 1
ATOM 1626 O O . VAL A 1 211 ? -4.445 1.956 -6.392 1.00 97.75 211 VAL A O 1
ATOM 1629 N N . ASN A 1 212 ? -4.867 0.669 -8.170 1.00 97.38 212 ASN A N 1
ATOM 1630 C CA . ASN A 1 212 ? -6.294 0.976 -8.182 1.00 97.38 212 ASN A CA 1
ATOM 1631 C C . ASN A 1 212 ? -7.019 0.550 -6.902 1.00 97.38 212 ASN A C 1
ATOM 1633 O O . ASN A 1 212 ? -7.904 1.274 -6.453 1.00 97.38 212 ASN A O 1
ATOM 1637 N N . GLY A 1 213 ? -6.655 -0.595 -6.315 1.00 97.19 213 GLY A N 1
ATOM 1638 C CA . GLY A 1 213 ? -7.263 -1.077 -5.075 1.00 97.19 213 GLY A CA 1
ATOM 1639 C C . GLY A 1 213 ? -7.090 -0.055 -3.952 1.00 97.19 213 GLY A C 1
ATOM 1640 O O . GLY A 1 213 ? -8.084 0.533 -3.521 1.00 97.19 213 GLY A O 1
ATOM 1641 N N . PRO A 1 214 ? -5.845 0.245 -3.539 1.00 97.56 214 PRO A N 1
ATOM 1642 C CA . PRO A 1 214 ? -5.579 1.227 -2.500 1.00 97.56 214 PRO A CA 1
ATOM 1643 C C . PRO A 1 214 ? -6.162 2.612 -2.762 1.00 97.56 214 PRO A C 1
ATOM 1645 O O . PRO A 1 214 ? -6.860 3.138 -1.897 1.00 97.56 214 PRO A O 1
ATOM 1648 N N . LEU A 1 215 ? -5.955 3.169 -3.959 1.00 97.75 215 LEU A N 1
ATOM 1649 C CA . LEU A 1 215 ? -6.403 4.528 -4.271 1.00 97.75 215 LEU A CA 1
ATOM 1650 C C . LEU A 1 215 ? -7.931 4.652 -4.325 1.00 97.75 215 LEU A C 1
ATOM 1652 O O . LEU A 1 215 ? -8.477 5.658 -3.882 1.00 97.75 215 LEU A O 1
ATOM 1656 N N . SER A 1 216 ? -8.651 3.613 -4.766 1.00 97.50 216 SER A N 1
ATOM 1657 C CA . SER A 1 216 ? -10.124 3.619 -4.731 1.00 97.50 216 SER A CA 1
ATOM 1658 C C . SER A 1 216 ? -10.691 3.696 -3.302 1.00 97.50 216 SER A C 1
ATOM 1660 O O . SER A 1 216 ? -11.779 4.238 -3.074 1.00 97.50 216 SER A O 1
ATOM 1662 N N . ASN A 1 217 ? -9.922 3.226 -2.317 1.00 97.38 217 ASN A N 1
ATOM 1663 C CA . ASN A 1 217 ? -10.279 3.244 -0.899 1.00 97.38 217 ASN A CA 1
ATOM 1664 C C . ASN A 1 217 ? -9.892 4.545 -0.182 1.00 97.38 217 ASN A C 1
ATOM 1666 O O . ASN A 1 217 ? -10.210 4.685 0.997 1.00 97.38 217 ASN A O 1
ATOM 1670 N N . MET A 1 218 ? -9.240 5.490 -0.863 1.00 96.81 218 MET A N 1
ATOM 1671 C CA . MET A 1 218 ? -8.875 6.790 -0.300 1.00 96.81 218 MET A CA 1
ATOM 1672 C C . MET A 1 218 ? -9.898 7.852 -0.728 1.00 96.81 218 MET A C 1
ATOM 1674 O O . MET A 1 218 ? -10.142 8.019 -1.929 1.00 96.81 218 MET A O 1
ATOM 1678 N N . PRO A 1 219 ? -10.592 8.530 0.202 1.00 96.19 219 PRO A N 1
ATOM 1679 C CA . PRO A 1 219 ? -11.415 9.688 -0.149 1.00 96.19 219 PRO A CA 1
ATOM 1680 C C . PRO A 1 219 ? -10.574 10.839 -0.717 1.00 96.19 219 PRO A C 1
ATOM 1682 O O . PRO A 1 219 ? -11.012 11.478 -1.668 1.00 96.19 219 PRO A O 1
ATOM 1685 N N . GLU A 1 220 ? -9.347 11.019 -0.234 1.00 95.38 220 GLU A N 1
ATOM 1686 C CA . GLU A 1 220 ? -8.431 12.088 -0.644 1.00 95.38 220 GLU A CA 1
ATOM 1687 C C . GLU A 1 220 ? -8.023 11.952 -2.115 1.00 95.38 220 GLU A C 1
ATOM 1689 O O . GLU A 1 220 ? -7.958 12.938 -2.842 1.00 95.38 220 GLU A O 1
ATOM 1694 N N . PHE A 1 221 ? -7.833 10.718 -2.599 1.00 97.38 221 PHE A N 1
ATOM 1695 C CA . PHE A 1 221 ? -7.607 10.462 -4.026 1.00 97.38 221 PHE A CA 1
ATOM 1696 C C . PHE A 1 221 ? -8.815 10.881 -4.869 1.00 97.38 221 PHE A C 1
ATOM 1698 O O . PHE A 1 221 ? -8.676 11.526 -5.911 1.00 97.38 221 PHE A O 1
ATOM 1705 N N . ALA A 1 222 ? -10.017 10.503 -4.430 1.00 98.06 222 ALA A N 1
ATOM 1706 C CA . ALA A 1 222 ? -11.232 10.829 -5.157 1.00 98.06 222 ALA A CA 1
ATOM 1707 C C . ALA A 1 222 ? -11.477 12.343 -5.203 1.00 98.06 222 ALA A C 1
ATOM 1709 O O . ALA A 1 222 ? -11.920 12.842 -6.234 1.00 98.06 222 ALA A O 1
ATOM 1710 N N . GLU A 1 223 ? -11.159 13.061 -4.128 1.00 96.88 223 GLU A N 1
ATOM 1711 C CA . GLU A 1 223 ? -11.219 14.520 -4.065 1.00 96.88 223 GLU A CA 1
ATOM 1712 C C . GLU A 1 223 ? -10.173 15.170 -4.979 1.00 96.88 223 GLU A C 1
ATOM 1714 O O . GLU A 1 223 ? -10.542 15.935 -5.870 1.00 96.88 223 GLU A O 1
ATOM 1719 N N . ALA A 1 224 ? -8.898 14.781 -4.860 1.00 94.50 224 ALA A N 1
ATOM 1720 C CA . ALA A 1 224 ? -7.799 15.341 -5.649 1.00 94.50 224 ALA A CA 1
ATOM 1721 C C . ALA A 1 224 ? -8.028 15.226 -7.168 1.00 94.50 224 ALA A C 1
ATOM 1723 O O . ALA A 1 224 ? -7.637 16.110 -7.929 1.00 94.50 224 ALA A O 1
ATOM 1724 N N . PHE A 1 225 ? -8.688 14.159 -7.630 1.00 96.31 225 PHE A N 1
ATOM 1725 C CA . PHE A 1 225 ? -8.999 13.942 -9.050 1.00 96.31 225 PHE A CA 1
ATOM 1726 C C . PHE A 1 225 ? -10.467 14.191 -9.419 1.00 96.31 225 PHE A C 1
ATOM 1728 O O . PHE A 1 225 ? -10.863 13.899 -10.548 1.00 96.31 225 PHE A O 1
ATOM 1735 N N . ASN A 1 226 ? -11.285 14.721 -8.504 1.00 97.19 226 ASN A N 1
ATOM 1736 C CA . ASN A 1 226 ? -12.718 14.960 -8.709 1.00 97.19 226 ASN A CA 1
ATOM 1737 C C . ASN A 1 226 ? -13.477 13.725 -9.247 1.00 97.19 226 ASN A C 1
ATOM 1739 O O . ASN A 1 226 ? -14.311 13.816 -10.152 1.00 97.19 226 ASN A O 1
ATOM 1743 N N . CYS A 1 227 ? -13.181 12.542 -8.706 1.00 98.00 227 CYS A N 1
ATOM 1744 C CA . CYS A 1 227 ? -13.797 11.286 -9.121 1.00 98.00 227 CYS A CA 1
ATOM 1745 C C . CYS A 1 227 ? -15.279 11.231 -8.693 1.00 98.00 227 CYS A C 1
ATOM 1747 O O . CYS A 1 227 ? -15.565 11.258 -7.490 1.00 98.00 227 CYS A O 1
ATOM 1749 N N . PRO A 1 228 ? -16.240 11.049 -9.620 1.00 97.94 228 PRO A N 1
ATOM 1750 C CA . P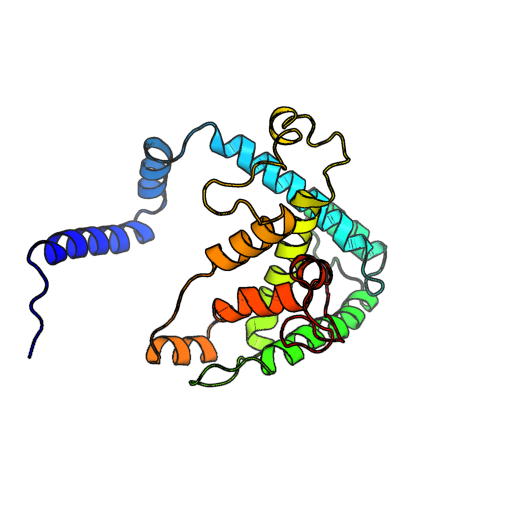RO A 1 228 ? -17.656 10.938 -9.270 1.00 97.94 228 PRO A CA 1
ATOM 1751 C C . PRO A 1 228 ? -17.937 9.755 -8.338 1.00 97.94 228 PRO A C 1
ATOM 1753 O O . PRO A 1 228 ? -17.373 8.671 -8.525 1.00 97.94 228 PRO A O 1
ATOM 1756 N N . LEU A 1 229 ? -18.839 9.934 -7.369 1.00 97.62 229 LEU A N 1
ATOM 1757 C CA . LEU A 1 229 ? -19.272 8.860 -6.471 1.00 97.62 229 LEU A CA 1
ATOM 1758 C C . LEU A 1 229 ? -19.862 7.688 -7.271 1.00 97.62 229 LEU A C 1
ATOM 1760 O O . LEU A 1 229 ? -20.709 7.880 -8.141 1.00 97.62 229 LEU A O 1
ATOM 1764 N N . GLY A 1 230 ? -19.420 6.469 -6.965 1.00 95.56 230 GLY A N 1
ATOM 1765 C CA . GLY A 1 230 ? -19.821 5.249 -7.667 1.00 95.56 230 GLY A CA 1
ATOM 1766 C C . GLY A 1 230 ? -19.000 4.941 -8.922 1.00 95.56 230 GLY A C 1
ATOM 1767 O O . GLY A 1 230 ? -19.201 3.890 -9.527 1.00 95.56 230 GLY A O 1
ATOM 1768 N N . SER A 1 231 ? -18.057 5.805 -9.311 1.00 96.56 231 SER A N 1
ATOM 1769 C CA . SER A 1 231 ? -17.062 5.454 -10.328 1.00 96.56 231 SER A CA 1
ATOM 1770 C C . SER A 1 231 ? -16.118 4.353 -9.826 1.00 96.56 231 SER A C 1
ATOM 1772 O O . SER A 1 231 ? -15.963 4.149 -8.622 1.00 96.56 231 SER A O 1
ATOM 1774 N N . ASN A 1 232 ? -15.428 3.673 -10.748 1.00 94.19 232 ASN A N 1
ATOM 1775 C CA . ASN A 1 232 ? -14.488 2.591 -10.412 1.00 94.19 232 ASN A CA 1
ATOM 1776 C C . ASN A 1 232 ? -13.402 3.012 -9.406 1.00 94.19 232 ASN A C 1
ATOM 1778 O O . ASN A 1 232 ? -12.924 2.180 -8.644 1.00 94.19 232 ASN A O 1
ATOM 1782 N N . MET A 1 233 ? -13.014 4.290 -9.413 1.00 96.88 233 MET A N 1
ATOM 1783 C CA . MET A 1 233 ? -11.992 4.844 -8.520 1.00 96.88 233 MET A CA 1
ATOM 1784 C C . MET A 1 233 ? -12.576 5.624 -7.333 1.00 96.88 233 MET A C 1
ATOM 1786 O O . MET A 1 233 ? -11.827 6.140 -6.511 1.00 96.88 233 MET A O 1
ATOM 1790 N N . ASN A 1 234 ? -13.903 5.700 -7.207 1.00 97.81 234 ASN A N 1
ATOM 1791 C CA . ASN A 1 234 ? -14.573 6.259 -6.036 1.00 97.81 234 ASN A CA 1
ATOM 1792 C C . ASN A 1 234 ? -15.814 5.425 -5.660 1.00 97.81 234 ASN A C 1
ATOM 1794 O O . ASN A 1 234 ? -16.948 5.907 -5.765 1.00 97.81 234 ASN A O 1
ATOM 1798 N N . PRO A 1 235 ? -15.624 4.154 -5.255 1.00 96.00 235 PRO A N 1
ATOM 1799 C CA . PRO A 1 235 ? -16.714 3.310 -4.788 1.00 96.00 235 PRO A CA 1
ATOM 1800 C C . PRO A 1 235 ? -17.366 3.905 -3.534 1.00 96.00 235 PRO A C 1
ATOM 1802 O O . PRO A 1 235 ? -16.694 4.465 -2.671 1.00 96.00 235 PRO A O 1
ATOM 1805 N N . ALA A 1 236 ? -18.685 3.733 -3.405 1.00 94.69 236 ALA A N 1
ATOM 1806 C CA . ALA A 1 236 ? -19.437 4.250 -2.259 1.00 94.69 236 ALA A CA 1
ATOM 1807 C C . ALA A 1 236 ? -19.005 3.617 -0.925 1.00 94.69 236 ALA A C 1
ATOM 1809 O O . ALA A 1 236 ? -18.998 4.280 0.108 1.00 94.69 236 ALA A O 1
ATOM 1810 N N . LYS A 1 237 ? -18.629 2.333 -0.950 1.00 93.44 237 LYS A N 1
ATOM 1811 C CA . LYS A 1 237 ? -18.045 1.632 0.194 1.00 93.44 237 LYS A CA 1
ATOM 1812 C C . LYS A 1 237 ? -16.531 1.581 0.015 1.00 93.44 237 LYS A C 1
ATOM 1814 O O . LYS A 1 237 ? -16.040 0.813 -0.809 1.00 93.44 237 LYS A O 1
ATOM 1819 N N . LYS A 1 238 ? -15.812 2.375 0.804 1.00 94.50 238 LYS A N 1
ATOM 1820 C CA . LYS A 1 238 ? -14.351 2.303 0.928 1.00 94.50 238 LYS A CA 1
ATOM 1821 C C . LYS A 1 238 ? -13.996 1.344 2.061 1.00 94.50 238 LYS A C 1
ATOM 1823 O O . LYS A 1 238 ? -14.698 1.297 3.071 1.00 94.50 238 LYS A O 1
ATOM 1828 N N . ILE A 1 239 ? -12.940 0.559 1.881 1.00 93.88 239 ILE A N 1
ATOM 1829 C CA . ILE A 1 239 ? -12.463 -0.386 2.898 1.00 93.88 239 ILE A CA 1
ATOM 1830 C C . ILE A 1 239 ? -11.193 0.141 3.577 1.00 93.88 239 ILE A C 1
ATOM 1832 O O . ILE A 1 239 ? -10.355 0.784 2.945 1.00 93.88 239 ILE A O 1
ATOM 1836 N N . SER A 1 240 ? -11.065 -0.123 4.877 1.00 92.44 240 SER A N 1
ATOM 1837 C CA . SER A 1 240 ? -9.889 0.214 5.685 1.00 92.44 240 SER A CA 1
ATOM 1838 C C . SER A 1 240 ? -9.697 -0.835 6.766 1.00 92.44 240 SER A C 1
ATOM 1840 O O . SER A 1 240 ? -10.676 -1.323 7.332 1.00 92.44 240 SER A O 1
ATOM 1842 N N . VAL A 1 241 ? -8.440 -1.157 7.050 1.00 92.44 241 VAL A N 1
ATOM 1843 C CA . VAL A 1 241 ? -8.037 -1.935 8.229 1.00 92.44 241 VAL A CA 1
ATOM 1844 C C . VAL A 1 241 ? -7.285 -1.003 9.167 1.00 92.44 241 VAL A C 1
ATOM 1846 O O . VAL A 1 241 ? -7.730 -0.809 10.296 1.00 92.44 241 VAL A O 1
ATOM 1849 N N . TRP A 1 242 ? -6.191 -0.434 8.658 1.00 89.62 242 TRP A N 1
ATOM 1850 C CA . TRP A 1 242 ? -5.404 0.625 9.282 1.00 89.62 242 TRP A CA 1
ATOM 1851 C C . TRP A 1 242 ? -6.013 1.987 8.992 1.00 89.62 242 TRP A C 1
ATOM 1853 O O . TRP A 1 242 ? -6.688 2.110 7.937 1.00 89.62 242 TRP A O 1
#